Protein AF-A0A4Q9VF44-F1 (afdb_monomer_lite)

Structure (mmCIF, N/CA/C/O backbone):
data_AF-A0A4Q9VF44-F1
#
_entry.id   AF-A0A4Q9VF44-F1
#
loop_
_atom_site.group_PDB
_atom_site.id
_atom_site.type_symbol
_atom_site.label_atom_id
_atom_site.label_alt_id
_atom_site.label_comp_id
_atom_site.label_asym_id
_atom_site.label_entity_id
_atom_site.label_seq_id
_atom_site.pdbx_PDB_ins_code
_atom_site.Cartn_x
_atom_site.Cartn_y
_atom_site.Cartn_z
_atom_site.occupancy
_atom_site.B_iso_or_equiv
_atom_site.auth_seq_id
_atom_site.auth_comp_id
_atom_site.auth_asym_id
_atom_site.auth_atom_id
_atom_site.pdbx_PDB_model_num
ATOM 1 N N . MET A 1 1 ? 88.077 54.414 -30.463 1.00 49.22 1 MET A N 1
ATOM 2 C CA . MET A 1 1 ? 86.964 54.963 -31.270 1.00 49.22 1 MET A CA 1
ATOM 3 C C . MET A 1 1 ? 86.097 53.809 -31.781 1.00 49.22 1 MET A C 1
ATOM 5 O O . MET A 1 1 ? 86.121 53.536 -32.963 1.00 49.22 1 MET A O 1
ATOM 9 N N . THR A 1 2 ? 85.364 53.091 -30.912 1.00 49.47 2 THR A N 1
ATOM 10 C CA . THR A 1 2 ? 84.576 51.891 -31.302 1.00 49.47 2 THR A CA 1
ATOM 11 C C . THR A 1 2 ? 83.516 51.524 -30.237 1.00 49.47 2 THR A C 1
ATOM 13 O O . THR A 1 2 ? 83.619 50.508 -29.564 1.00 49.47 2 THR A O 1
ATOM 16 N N . MET A 1 3 ? 82.471 52.341 -30.043 1.00 51.34 3 MET A N 1
ATOM 17 C CA . MET A 1 3 ? 81.304 51.948 -29.208 1.00 51.34 3 MET A CA 1
ATOM 18 C C . MET A 1 3 ? 79.943 52.099 -29.912 1.00 51.34 3 MET A C 1
ATOM 20 O O . MET A 1 3 ? 78.903 51.854 -29.305 1.00 51.34 3 MET A O 1
ATOM 24 N N . LYS A 1 4 ? 79.915 52.462 -31.203 1.00 51.22 4 LYS A N 1
ATOM 25 C CA . LYS A 1 4 ? 78.659 52.649 -31.958 1.00 51.22 4 LYS A CA 1
ATOM 26 C C . LYS A 1 4 ? 78.195 51.389 -32.712 1.00 51.22 4 LYS A C 1
ATOM 28 O O . LYS A 1 4 ? 76.999 51.219 -32.918 1.00 51.22 4 LYS A O 1
ATOM 33 N N . SER A 1 5 ? 79.100 50.462 -33.039 1.00 53.31 5 SER A N 1
ATOM 34 C CA . SER A 1 5 ? 78.802 49.321 -33.924 1.00 53.31 5 SER A CA 1
ATOM 35 C C . SER A 1 5 ? 78.055 48.153 -33.257 1.00 53.31 5 SER A C 1
ATOM 37 O O . SER A 1 5 ? 77.417 47.366 -33.946 1.00 53.31 5 SER A O 1
ATOM 39 N N . VAL A 1 6 ? 78.067 48.046 -31.921 1.00 55.50 6 VAL A N 1
ATOM 40 C CA . VAL A 1 6 ? 77.422 46.922 -31.201 1.00 55.50 6 VAL A CA 1
ATOM 41 C C . VAL A 1 6 ? 75.909 47.125 -31.034 1.00 55.50 6 VAL A C 1
ATOM 43 O O . VAL A 1 6 ? 75.145 46.162 -31.048 1.00 55.50 6 VAL A O 1
ATOM 46 N N . LYS A 1 7 ? 75.442 48.377 -30.918 1.00 53.41 7 LYS A N 1
ATOM 47 C CA . LYS A 1 7 ? 74.004 48.688 -30.792 1.00 53.41 7 LYS A CA 1
ATOM 48 C C . LYS A 1 7 ? 73.263 48.559 -32.127 1.00 53.41 7 LYS A C 1
ATOM 50 O O . LYS A 1 7 ? 72.142 48.061 -32.145 1.00 53.41 7 LYS A O 1
ATOM 55 N 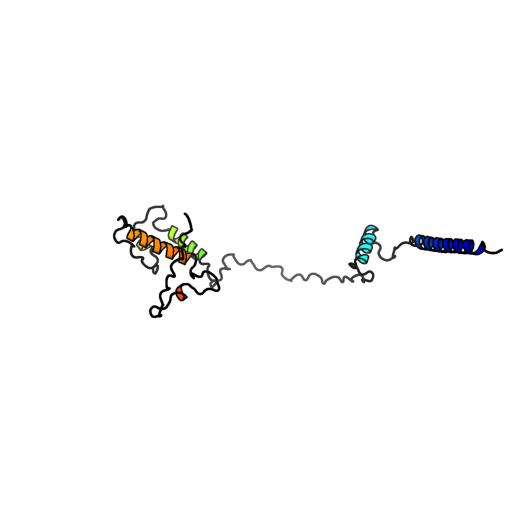N . ALA A 1 8 ? 73.905 48.930 -33.237 1.00 54.75 8 ALA A N 1
ATOM 56 C CA . ALA A 1 8 ? 73.335 48.772 -34.576 1.00 54.75 8 ALA A CA 1
ATOM 57 C C . ALA A 1 8 ? 73.182 47.290 -34.971 1.00 54.75 8 ALA A C 1
ATOM 59 O O . ALA A 1 8 ? 72.132 46.899 -35.470 1.00 54.75 8 ALA A O 1
ATOM 60 N N . ALA A 1 9 ? 74.174 46.447 -34.656 1.00 56.56 9 ALA A N 1
ATOM 61 C CA . ALA A 1 9 ? 74.116 45.010 -34.937 1.00 56.56 9 ALA A CA 1
ATOM 62 C C . ALA A 1 9 ? 73.020 44.278 -34.134 1.00 56.56 9 ALA A C 1
ATOM 64 O O . ALA A 1 9 ? 72.347 43.398 -34.663 1.00 56.56 9 ALA A O 1
ATOM 65 N N . ARG A 1 10 ? 72.785 44.675 -32.873 1.00 57.34 10 ARG A N 1
ATOM 66 C CA . ARG A 1 10 ? 71.709 44.109 -32.036 1.00 57.34 10 ARG A CA 1
ATOM 67 C C . ARG A 1 10 ? 70.309 44.548 -32.475 1.00 57.34 10 ARG A C 1
ATOM 69 O O . ARG A 1 10 ? 69.381 43.753 -32.394 1.00 57.34 10 ARG A O 1
ATOM 76 N N . SER A 1 11 ? 70.169 45.778 -32.971 1.00 59.91 11 SER A N 1
ATOM 77 C CA . SER A 1 11 ? 68.911 46.287 -33.534 1.00 59.91 11 SER A CA 1
ATOM 78 C C . SER A 1 11 ? 68.551 45.586 -34.850 1.00 59.91 11 SER A C 1
ATOM 80 O O . SER A 1 11 ? 67.429 45.115 -35.014 1.00 59.91 11 SER A O 1
ATOM 82 N N . ALA A 1 12 ? 69.523 45.413 -35.752 1.00 60.78 12 ALA A N 1
ATOM 83 C CA . ALA A 1 12 ? 69.305 44.718 -37.020 1.00 60.78 12 ALA A CA 1
ATOM 84 C C . ALA A 1 12 ? 68.937 43.235 -36.824 1.00 60.78 12 ALA A C 1
ATOM 86 O O . ALA A 1 12 ? 68.017 42.742 -37.470 1.00 60.78 12 ALA A O 1
ATOM 87 N N . ALA A 1 13 ? 69.588 42.538 -35.886 1.00 62.97 13 ALA A N 1
ATOM 88 C CA . ALA A 1 13 ? 69.248 41.153 -35.558 1.00 62.97 13 ALA A CA 1
ATOM 89 C C . ALA A 1 13 ? 67.832 41.016 -34.969 1.00 62.97 13 ALA A C 1
ATOM 91 O O . ALA A 1 13 ? 67.113 40.081 -35.313 1.00 62.97 13 ALA A O 1
ATOM 92 N N . ALA A 1 14 ? 67.398 41.965 -34.134 1.00 65.81 14 ALA A N 1
ATOM 93 C CA . ALA A 1 14 ? 66.051 41.955 -33.568 1.00 65.81 14 ALA A CA 1
ATOM 94 C C . ALA A 1 14 ? 64.969 42.156 -34.641 1.00 65.81 14 ALA A C 1
ATOM 96 O O . ALA A 1 14 ? 63.955 41.467 -34.617 1.00 65.81 14 ALA A O 1
ATOM 97 N N . VAL A 1 15 ? 65.200 43.036 -35.619 1.00 73.06 15 VAL A N 1
ATOM 98 C CA . VAL A 1 15 ? 64.251 43.269 -36.722 1.00 73.06 15 VAL A CA 1
ATOM 99 C C . VAL A 1 15 ? 64.154 42.055 -37.649 1.00 73.06 15 VAL A C 1
ATOM 101 O O . VAL A 1 15 ? 63.057 41.707 -38.070 1.00 73.06 15 VAL A O 1
ATOM 104 N N . VAL A 1 16 ? 65.263 41.360 -37.918 1.00 73.12 16 VAL A N 1
ATOM 105 C CA . VAL A 1 16 ? 65.260 40.143 -38.753 1.00 73.12 16 VAL A CA 1
ATOM 106 C C . VAL A 1 16 ? 64.557 38.975 -38.053 1.00 73.12 16 VAL A C 1
ATOM 108 O O . VAL A 1 16 ? 63.792 38.257 -38.691 1.00 73.12 16 VAL A O 1
ATOM 111 N N . VAL A 1 17 ? 64.740 38.812 -36.739 1.00 74.50 17 VAL A N 1
ATOM 112 C CA . VAL A 1 17 ? 64.030 37.784 -35.956 1.00 74.50 17 VAL A CA 1
ATOM 113 C C . VAL A 1 17 ? 62.531 38.082 -35.883 1.00 74.50 17 VAL A C 1
ATOM 115 O O . VAL A 1 17 ? 61.715 37.177 -36.034 1.00 74.50 17 VAL A O 1
ATOM 118 N N . LEU A 1 18 ? 62.156 39.350 -35.710 1.00 68.56 18 LEU A N 1
ATOM 119 C CA . LEU A 1 18 ? 60.757 39.763 -35.603 1.00 68.56 18 LEU A CA 1
ATOM 120 C C . LEU A 1 18 ? 60.041 39.705 -36.966 1.00 68.56 18 LEU A C 1
ATOM 122 O O . LEU A 1 18 ? 58.892 39.277 -37.036 1.00 68.56 18 LEU A O 1
ATOM 126 N N . ALA A 1 19 ? 60.741 40.021 -38.060 1.00 66.81 19 ALA A N 1
ATOM 127 C CA . ALA A 1 19 ? 60.250 39.821 -39.424 1.00 66.81 19 ALA A CA 1
ATOM 128 C C . ALA A 1 19 ? 60.120 38.330 -39.790 1.00 66.81 19 ALA A C 1
ATOM 130 O O . ALA A 1 19 ? 59.143 37.949 -40.431 1.00 66.81 19 ALA A O 1
ATOM 131 N N . GLY A 1 20 ? 61.047 37.477 -39.337 1.00 65.06 20 GLY A N 1
ATOM 132 C CA . GLY A 1 20 ? 60.940 36.022 -39.485 1.00 65.06 20 GLY A CA 1
ATOM 133 C C . GLY A 1 20 ? 59.739 35.440 -38.735 1.00 65.06 20 GLY A C 1
ATOM 134 O O . GLY A 1 20 ? 59.037 34.584 -39.267 1.00 65.06 20 GLY A O 1
ATOM 135 N N . PHE A 1 21 ? 59.442 35.959 -37.540 1.00 63.41 21 PHE A N 1
ATOM 136 C CA . PHE A 1 21 ? 58.273 35.548 -36.756 1.00 63.41 21 PHE A CA 1
ATOM 137 C C . PHE A 1 21 ? 56.944 35.995 -37.386 1.00 63.41 21 PHE A C 1
ATOM 139 O O . PHE A 1 21 ? 55.986 35.229 -37.415 1.00 63.41 21 PHE A O 1
ATOM 146 N N . LEU A 1 22 ? 56.878 37.207 -37.944 1.00 62.41 22 LEU A N 1
ATOM 147 C CA . LEU A 1 22 ? 55.680 37.700 -38.638 1.00 62.41 22 LEU A CA 1
ATOM 148 C C . LEU A 1 22 ? 55.438 37.001 -39.986 1.00 62.41 22 LEU A C 1
ATOM 150 O O . LEU A 1 22 ? 54.289 36.724 -40.321 1.00 62.41 22 LEU A O 1
ATOM 154 N N . ALA A 1 23 ? 56.493 36.656 -40.731 1.00 58.41 23 ALA A N 1
ATOM 155 C CA . ALA A 1 23 ? 56.377 35.874 -41.964 1.00 58.41 23 ALA A CA 1
ATOM 156 C C . ALA A 1 23 ? 55.944 34.417 -41.703 1.00 58.41 23 ALA A C 1
ATOM 158 O O . ALA A 1 23 ? 55.200 33.851 -42.504 1.00 58.41 23 ALA A O 1
ATOM 159 N N . ALA A 1 24 ? 56.340 33.834 -40.565 1.00 55.22 24 ALA A N 1
ATOM 160 C CA . ALA A 1 24 ? 55.881 32.515 -40.122 1.00 55.22 24 ALA A CA 1
ATOM 161 C C . ALA A 1 24 ? 54.402 32.504 -39.683 1.00 55.22 24 ALA A C 1
ATOM 163 O O . ALA A 1 24 ? 53.727 31.494 -39.844 1.00 55.22 24 ALA A O 1
ATOM 164 N N . CYS A 1 25 ? 53.867 33.626 -39.187 1.00 55.78 25 CYS A N 1
ATOM 165 C CA . CYS A 1 25 ? 52.443 33.744 -38.844 1.00 55.78 25 CYS A CA 1
ATOM 166 C C . CYS A 1 25 ? 51.540 34.090 -40.044 1.00 55.78 25 CYS A C 1
ATOM 168 O O . CYS A 1 25 ? 50.339 33.841 -39.995 1.00 55.78 25 CYS A O 1
ATOM 170 N N . ALA A 1 26 ? 52.082 34.672 -41.119 1.00 51.84 26 ALA A N 1
ATOM 171 C CA . ALA A 1 26 ? 51.319 34.989 -42.334 1.00 51.84 26 ALA A CA 1
ATOM 172 C C . ALA A 1 26 ? 51.266 33.829 -43.349 1.00 51.84 26 ALA A C 1
ATOM 174 O O . ALA A 1 26 ? 50.510 33.903 -44.313 1.00 51.84 26 ALA A O 1
ATOM 175 N N . SER A 1 27 ? 52.053 32.769 -43.139 1.00 48.84 27 SER A N 1
ATOM 176 C CA . SER A 1 27 ? 52.090 31.566 -43.988 1.00 48.84 27 SER A CA 1
ATOM 177 C C . SER A 1 27 ? 51.146 30.449 -43.521 1.00 48.84 27 SER A C 1
ATOM 179 O O . SER A 1 27 ? 51.066 29.408 -44.162 1.00 48.84 27 SER A O 1
ATOM 181 N N . SER A 1 28 ? 50.361 30.675 -42.465 1.00 47.47 28 SER A N 1
ATOM 182 C CA . SER A 1 28 ? 49.289 29.775 -42.014 1.00 47.47 28 SER A CA 1
ATOM 183 C C . SER A 1 28 ? 47.905 30.175 -42.549 1.00 47.47 28 SER A C 1
ATOM 185 O O . SER A 1 28 ? 46.901 30.006 -41.862 1.00 47.47 28 SER A O 1
ATOM 187 N N . SER A 1 29 ? 47.852 30.750 -43.755 1.00 47.25 29 SER A N 1
ATOM 188 C CA . SER A 1 29 ? 46.610 31.020 -44.494 1.00 47.25 29 SER A CA 1
ATOM 189 C C . SER A 1 29 ? 46.423 30.129 -45.725 1.00 47.25 29 SER A C 1
ATOM 191 O O . SER A 1 29 ? 45.496 30.371 -46.494 1.00 47.25 29 SER A O 1
ATOM 193 N N . ASP A 1 30 ? 47.243 29.087 -45.897 1.00 41.44 30 ASP A N 1
ATOM 194 C CA . ASP A 1 30 ? 46.938 28.038 -46.869 1.00 41.44 30 ASP A CA 1
ATOM 195 C C . ASP A 1 30 ? 46.063 26.956 -46.224 1.00 41.44 30 ASP A C 1
ATOM 197 O O . ASP A 1 30 ? 46.266 26.554 -45.076 1.00 41.44 30 ASP A O 1
ATOM 201 N N . GLY A 1 31 ? 45.005 26.595 -46.938 1.00 39.19 31 GLY A N 1
ATOM 202 C CA . GLY A 1 31 ? 43.791 26.012 -46.398 1.00 39.19 31 GLY A CA 1
ATOM 203 C C . GLY A 1 31 ? 43.974 24.620 -45.806 1.00 39.19 31 GLY A C 1
ATOM 204 O O . GLY A 1 31 ? 44.509 23.714 -46.440 1.00 39.19 31 GLY A O 1
ATOM 205 N N . PHE A 1 32 ? 43.380 24.410 -44.630 1.00 42.25 32 PHE A N 1
ATOM 206 C CA . PHE A 1 32 ? 42.930 23.087 -44.197 1.00 42.25 32 PHE A CA 1
ATOM 207 C C . PHE A 1 32 ? 41.738 22.656 -45.064 1.00 42.25 32 PHE A C 1
ATOM 209 O O . PHE A 1 32 ? 40.601 22.588 -44.605 1.00 42.25 32 PHE A O 1
ATOM 216 N N . VAL A 1 33 ? 41.994 22.418 -46.345 1.00 47.56 33 VAL A N 1
ATOM 217 C CA . VAL A 1 33 ? 41.141 21.593 -47.189 1.00 47.56 33 VAL A CA 1
ATOM 218 C C . VAL A 1 33 ? 41.940 20.316 -47.371 1.00 47.56 33 VAL A C 1
ATOM 220 O O . VAL A 1 33 ? 42.765 20.195 -48.272 1.00 47.56 33 VAL A O 1
ATOM 223 N N . GLU A 1 34 ? 41.772 19.383 -46.436 1.00 43.28 34 GLU A N 1
ATOM 224 C CA . GLU A 1 34 ? 42.153 18.008 -46.719 1.00 43.28 34 GLU A CA 1
ATOM 225 C C . GLU A 1 34 ? 41.191 17.546 -47.817 1.00 43.28 34 GLU A C 1
ATOM 227 O O . GLU A 1 34 ? 40.000 17.331 -47.592 1.00 43.28 34 GLU A O 1
ATOM 232 N N . GLU A 1 35 ? 41.694 17.552 -49.049 1.00 47.12 35 GLU A N 1
ATOM 233 C CA . GLU A 1 35 ? 40.990 17.153 -50.259 1.00 47.12 35 GLU A CA 1
ATOM 234 C C . GLU A 1 35 ? 40.632 15.662 -50.163 1.00 47.12 35 GLU A C 1
ATOM 236 O O . GLU A 1 35 ? 41.342 14.787 -50.653 1.00 47.12 35 GLU A O 1
ATOM 241 N N . GLY A 1 36 ? 39.541 15.362 -49.459 1.00 48.78 36 GLY A N 1
ATOM 242 C CA . GLY A 1 36 ? 39.096 13.992 -49.210 1.00 48.78 36 GLY A CA 1
ATOM 243 C C . GLY A 1 36 ? 37.607 13.840 -48.909 1.00 48.78 36 GLY A C 1
ATOM 244 O O . GLY A 1 36 ? 37.035 12.795 -49.214 1.00 48.78 36 GLY A O 1
ATOM 245 N N . THR A 1 37 ? 36.937 14.868 -48.387 1.00 50.06 37 THR A N 1
ATOM 246 C CA . THR A 1 37 ? 35.521 14.796 -47.994 1.00 50.06 37 THR A CA 1
ATOM 247 C C . THR A 1 37 ? 34.750 15.976 -48.582 1.00 50.06 37 THR A C 1
ATOM 249 O O . THR A 1 37 ? 34.790 17.099 -48.094 1.00 50.06 37 THR A O 1
ATOM 252 N N . LYS A 1 38 ? 34.031 15.723 -49.681 1.00 52.34 38 LYS A N 1
ATOM 253 C CA . LYS A 1 38 ? 33.284 16.727 -50.468 1.00 52.34 38 LYS A CA 1
ATOM 254 C C . LYS A 1 38 ? 32.087 17.376 -49.743 1.00 52.34 38 LYS A C 1
ATOM 256 O O . LYS A 1 38 ? 31.389 18.163 -50.371 1.00 52.34 38 LYS A O 1
ATOM 261 N N . ASP A 1 39 ? 31.884 17.097 -48.454 1.00 57.03 39 ASP A N 1
ATOM 262 C CA . ASP A 1 39 ? 30.698 17.506 -47.686 1.00 57.03 39 ASP A CA 1
ATOM 263 C C . ASP A 1 39 ? 31.011 18.285 -46.389 1.00 57.03 39 ASP A C 1
ATOM 265 O O . ASP A 1 39 ? 30.093 18.623 -45.641 1.00 57.03 39 ASP A O 1
ATOM 269 N N . ASP A 1 40 ? 32.275 18.613 -46.098 1.00 60.28 40 ASP A N 1
ATOM 270 C CA . ASP A 1 40 ? 32.609 19.372 -44.887 1.00 60.28 40 ASP A CA 1
ATOM 271 C C . ASP A 1 40 ? 32.406 20.882 -45.105 1.00 60.28 40 ASP A C 1
ATOM 273 O O . ASP A 1 40 ? 33.267 21.587 -45.636 1.00 60.28 40 ASP A O 1
ATOM 277 N N . THR A 1 41 ? 31.241 21.401 -44.700 1.00 76.94 41 THR A N 1
ATOM 278 C CA . THR A 1 41 ? 30.975 22.849 -44.709 1.00 76.94 41 THR A CA 1
ATOM 279 C C . THR A 1 41 ? 31.852 23.577 -43.681 1.00 76.94 41 THR A C 1
ATOM 281 O O . THR A 1 41 ? 32.357 22.986 -42.722 1.00 76.94 41 THR A O 1
ATOM 284 N N . LEU A 1 42 ? 32.047 24.888 -43.868 1.00 71.62 42 LEU A N 1
ATOM 285 C CA . LEU A 1 42 ? 32.905 25.725 -43.015 1.00 71.62 42 LEU A CA 1
ATOM 286 C C . LEU A 1 42 ? 32.541 25.620 -41.523 1.00 71.62 42 LEU A C 1
ATOM 288 O O . LEU A 1 42 ? 33.418 25.605 -40.658 1.00 71.62 42 LEU A O 1
ATOM 292 N N . GLU A 1 43 ? 31.251 25.501 -41.221 1.00 73.38 43 GLU A N 1
ATOM 293 C CA . GLU A 1 43 ? 30.731 25.345 -39.865 1.00 73.38 43 GLU A CA 1
ATOM 294 C C . GLU A 1 43 ? 31.080 23.972 -39.278 1.00 73.38 43 GLU A C 1
ATOM 296 O O . GLU A 1 43 ? 31.435 23.871 -38.102 1.00 73.38 43 GLU A O 1
ATOM 301 N N . HIS A 1 44 ? 31.029 22.919 -40.098 1.00 70.19 44 HIS A N 1
ATOM 302 C CA . HIS A 1 44 ? 31.350 21.557 -39.678 1.00 70.19 44 HIS A CA 1
ATOM 303 C C . HIS A 1 44 ? 32.830 21.430 -39.291 1.00 70.19 44 HIS A C 1
ATOM 305 O O . HIS A 1 44 ? 33.158 20.862 -38.248 1.00 70.19 44 HIS A O 1
ATOM 311 N N . ASN A 1 45 ? 33.718 22.069 -40.056 1.00 74.00 45 ASN A N 1
ATOM 312 C CA . ASN A 1 45 ? 35.150 22.110 -39.761 1.00 74.00 45 ASN A CA 1
ATOM 313 C C . ASN A 1 45 ? 35.474 22.888 -38.478 1.00 74.00 45 ASN A C 1
ATOM 315 O O . ASN A 1 45 ? 36.324 22.457 -37.696 1.00 74.00 45 ASN A O 1
ATOM 319 N N . ALA A 1 46 ? 34.770 23.994 -38.212 1.00 78.12 46 ALA A N 1
ATOM 320 C CA . ALA A 1 46 ? 34.950 24.763 -36.981 1.00 78.12 46 ALA A CA 1
ATOM 321 C C . ALA A 1 46 ? 34.522 23.967 -35.736 1.00 78.12 46 ALA A C 1
ATOM 323 O O . ALA A 1 46 ? 35.247 23.924 -34.741 1.00 78.12 46 ALA A O 1
ATOM 324 N N . ILE A 1 47 ? 33.372 23.291 -35.800 1.00 78.38 47 ILE A N 1
ATOM 325 C CA . ILE A 1 47 ? 32.880 22.447 -34.703 1.00 78.38 47 ILE A CA 1
ATOM 326 C C . ILE A 1 47 ? 33.820 21.257 -34.485 1.00 78.38 47 ILE A C 1
ATOM 328 O O . ILE A 1 47 ? 34.189 20.970 -33.346 1.00 78.38 47 ILE A O 1
ATOM 332 N N . LYS A 1 48 ? 34.281 20.614 -35.563 1.00 74.50 48 LYS A N 1
ATOM 333 C CA . LYS A 1 48 ? 35.241 19.508 -35.495 1.00 74.50 48 LYS A CA 1
ATOM 334 C C . LYS A 1 48 ? 36.556 19.941 -34.846 1.00 74.50 48 LYS A C 1
ATOM 336 O O . LYS A 1 48 ? 37.034 19.227 -33.977 1.00 74.50 48 LYS A O 1
ATOM 341 N N . ALA A 1 49 ? 37.089 21.120 -35.171 1.00 76.19 49 ALA A N 1
ATOM 342 C CA . ALA A 1 49 ? 38.308 21.656 -34.554 1.00 76.19 49 ALA A CA 1
ATOM 343 C C . ALA A 1 49 ? 38.157 21.931 -33.045 1.00 76.19 49 ALA A C 1
ATOM 345 O O . ALA A 1 49 ? 39.075 21.688 -32.261 1.00 76.19 49 ALA A O 1
ATOM 346 N N . VAL A 1 50 ? 36.986 22.412 -32.616 1.00 83.50 50 VAL A N 1
ATOM 347 C CA . VAL A 1 50 ? 36.687 22.594 -31.187 1.00 83.50 50 VAL A CA 1
ATOM 348 C C . VAL A 1 50 ? 36.573 21.239 -30.485 1.00 83.50 50 VAL A C 1
ATOM 350 O O . VAL A 1 50 ? 37.126 21.053 -29.402 1.00 83.50 50 VAL A O 1
ATOM 353 N N . MET A 1 51 ? 35.895 20.273 -31.105 1.00 76.88 51 MET A N 1
ATOM 354 C CA . MET A 1 51 ? 35.693 18.941 -30.534 1.00 76.88 51 MET A CA 1
ATOM 355 C C . MET A 1 51 ? 36.977 18.100 -30.502 1.00 76.88 51 MET A C 1
ATOM 357 O O . MET A 1 51 ? 37.193 17.387 -29.525 1.00 76.88 51 MET A O 1
ATOM 361 N N . THR A 1 52 ? 37.863 18.213 -31.495 1.00 77.94 52 THR A N 1
ATOM 362 C CA . THR A 1 52 ? 39.190 17.576 -31.463 1.00 77.94 52 THR A CA 1
ATOM 363 C C . THR A 1 52 ? 40.087 18.215 -30.403 1.00 77.94 52 THR A C 1
ATOM 365 O O . THR A 1 52 ? 40.767 17.499 -29.672 1.00 77.94 52 THR A O 1
ATOM 368 N N . GLY A 1 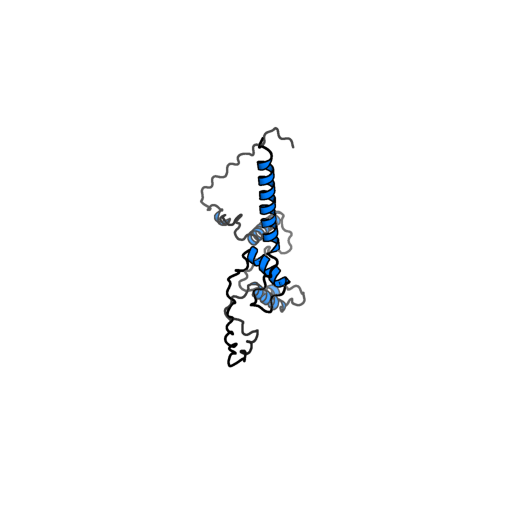53 ? 40.034 19.542 -30.230 1.00 76.62 53 GLY A N 1
ATOM 369 C CA . GLY A 1 53 ? 40.771 20.252 -29.175 1.00 76.62 53 GLY A CA 1
ATOM 370 C C . GLY A 1 53 ? 40.334 19.885 -27.750 1.00 76.62 53 GLY A C 1
ATOM 371 O O . GLY A 1 53 ? 41.154 19.873 -26.834 1.00 76.62 53 GLY A O 1
ATOM 372 N N . LEU A 1 54 ? 39.057 19.535 -27.567 1.00 79.62 54 LEU A N 1
ATOM 373 C CA . LEU A 1 54 ? 38.498 18.997 -26.318 1.00 79.62 54 LEU A CA 1
ATOM 374 C C . LEU A 1 54 ? 38.713 17.481 -26.149 1.00 79.62 54 LEU A C 1
ATOM 376 O O . LEU A 1 54 ? 38.320 16.927 -25.124 1.00 79.62 54 LEU A O 1
ATOM 380 N N . GLY A 1 55 ? 39.320 16.810 -27.133 1.00 73.38 55 GLY A N 1
ATOM 381 C CA . GLY A 1 55 ? 39.541 15.362 -27.126 1.00 73.38 55 GLY A CA 1
ATOM 382 C C . GLY A 1 55 ? 38.270 14.530 -27.320 1.00 73.38 55 GLY A C 1
ATOM 383 O O . GLY A 1 55 ? 38.274 13.337 -27.034 1.00 73.38 55 GLY A O 1
ATOM 384 N N . ALA A 1 56 ? 37.178 15.142 -27.783 1.00 73.75 56 ALA A N 1
ATOM 385 C CA . ALA A 1 56 ? 35.911 14.462 -28.045 1.00 73.75 56 ALA A CA 1
ATOM 386 C C . ALA A 1 56 ? 35.896 13.714 -29.391 1.00 73.75 56 ALA A C 1
ATOM 388 O O . ALA A 1 56 ? 35.040 12.857 -29.591 1.00 73.75 56 ALA A O 1
ATOM 389 N N . VAL A 1 57 ? 36.816 14.040 -30.307 1.00 69.06 57 VAL A N 1
ATOM 390 C CA . VAL A 1 57 ? 36.963 13.402 -31.626 1.00 69.06 57 VAL A CA 1
ATOM 391 C C . VAL A 1 57 ? 38.449 13.139 -31.878 1.00 69.06 57 VAL A C 1
ATOM 393 O O . VAL A 1 57 ? 39.256 14.063 -31.758 1.00 69.06 57 VAL A O 1
ATOM 396 N N . ASP A 1 58 ? 38.821 11.902 -32.218 1.00 70.88 58 ASP A N 1
ATOM 397 C CA . ASP A 1 58 ? 40.201 11.555 -32.580 1.00 70.88 58 ASP A CA 1
ATOM 398 C C . ASP A 1 58 ? 40.452 11.933 -34.056 1.00 70.88 58 ASP A C 1
ATOM 400 O O . ASP A 1 58 ? 39.732 11.467 -34.942 1.00 70.88 58 ASP A O 1
ATOM 404 N N . PRO A 1 59 ? 41.450 12.783 -34.364 1.00 66.31 59 PRO A N 1
ATOM 405 C CA . PRO A 1 59 ? 41.764 13.173 -35.739 1.00 66.31 59 PRO A CA 1
ATOM 406 C C . PRO A 1 59 ? 42.227 12.006 -36.628 1.00 66.31 59 PRO A C 1
ATOM 408 O O . PRO A 1 59 ? 42.214 12.147 -37.846 1.00 66.31 59 PRO A O 1
ATOM 411 N N . ASN A 1 60 ? 42.615 10.862 -36.051 1.00 69.56 60 ASN A N 1
ATOM 412 C CA . ASN A 1 60 ? 43.010 9.658 -36.791 1.00 69.56 60 ASN A CA 1
ATOM 413 C C . ASN A 1 60 ? 41.910 8.587 -36.832 1.00 69.56 60 ASN A C 1
ATOM 415 O O . ASN A 1 60 ? 42.171 7.443 -37.226 1.00 69.56 60 ASN A O 1
ATOM 419 N N . GLU A 1 61 ? 40.693 8.918 -36.392 1.00 72.75 61 GLU A N 1
ATOM 420 C CA . GLU A 1 61 ? 39.592 7.966 -36.371 1.00 72.75 61 GLU A CA 1
ATOM 421 C C . GLU A 1 61 ? 39.231 7.551 -37.799 1.00 72.75 61 GLU A C 1
ATOM 423 O O . GLU A 1 61 ? 38.839 8.356 -38.646 1.00 72.75 61 GLU A O 1
ATOM 428 N N . LYS A 1 62 ? 39.408 6.259 -38.087 1.00 76.88 62 LYS A N 1
ATOM 429 C CA . LYS A 1 62 ? 39.080 5.701 -39.398 1.00 76.88 62 LYS A CA 1
ATOM 430 C C . LYS A 1 62 ? 37.570 5.815 -39.613 1.00 76.88 62 LYS A C 1
ATOM 432 O O . LYS A 1 62 ? 36.820 5.467 -38.698 1.00 76.88 62 LYS A O 1
ATOM 437 N N . PRO A 1 63 ? 37.110 6.217 -40.811 1.00 75.50 63 PRO A N 1
ATOM 438 C CA . PRO A 1 63 ? 35.689 6.226 -41.114 1.00 75.50 63 PRO A CA 1
ATOM 439 C C . PRO A 1 63 ? 35.129 4.824 -40.873 1.00 75.50 63 PRO A C 1
ATOM 441 O O . PRO A 1 63 ? 35.679 3.829 -41.353 1.00 75.50 63 PRO A O 1
ATOM 444 N N . VAL A 1 64 ? 34.066 4.743 -40.072 1.00 75.31 64 VAL A N 1
ATOM 445 C CA . VAL A 1 64 ? 33.426 3.470 -39.748 1.00 75.31 64 VAL A CA 1
ATOM 446 C C . VAL A 1 64 ? 32.910 2.864 -41.050 1.00 75.31 64 VAL A C 1
ATOM 448 O O . VAL A 1 64 ? 32.017 3.421 -41.686 1.00 75.31 64 VAL A O 1
ATOM 451 N N . ASP A 1 65 ? 33.469 1.720 -41.445 1.00 81.19 65 ASP A N 1
ATOM 452 C CA . ASP A 1 65 ? 32.965 0.922 -42.563 1.00 81.19 65 ASP A CA 1
ATOM 453 C C . ASP A 1 65 ? 31.613 0.322 -42.155 1.00 81.19 65 ASP A C 1
ATOM 455 O O . ASP A 1 65 ? 31.522 -0.755 -41.553 1.00 81.19 65 ASP A O 1
ATOM 459 N N . VAL A 1 66 ? 30.542 1.085 -42.393 1.00 77.06 66 VAL A N 1
ATOM 460 C CA . VAL A 1 66 ? 29.177 0.661 -42.093 1.00 77.06 66 VAL A CA 1
ATOM 461 C C . VAL A 1 66 ? 28.776 -0.380 -43.123 1.00 77.06 66 VAL A C 1
ATOM 463 O O . VAL A 1 66 ? 28.194 -0.085 -44.167 1.00 77.06 66 VAL A O 1
ATOM 466 N N . LYS A 1 67 ? 29.054 -1.640 -42.802 1.00 84.25 67 LYS A N 1
ATOM 467 C CA . LYS A 1 67 ? 28.498 -2.752 -43.563 1.00 84.25 67 LYS A CA 1
ATOM 468 C C . LYS A 1 67 ? 26.973 -2.703 -43.465 1.00 84.25 67 LYS A C 1
ATOM 470 O O . LYS A 1 67 ? 26.444 -2.500 -42.363 1.00 84.25 67 LYS A O 1
ATOM 475 N N . PRO A 1 68 ? 26.251 -2.901 -44.582 1.00 80.38 68 PRO A N 1
ATOM 476 C CA . PRO A 1 68 ? 24.804 -2.988 -44.538 1.00 80.38 68 PRO A CA 1
ATOM 477 C C . PRO A 1 68 ? 24.427 -4.093 -43.554 1.00 80.38 68 PRO A C 1
ATOM 479 O O . PRO A 1 68 ? 24.934 -5.217 -43.616 1.00 80.38 68 PRO A O 1
ATOM 482 N N . ARG A 1 69 ? 23.569 -3.745 -42.594 1.00 77.31 69 ARG A N 1
ATOM 483 C CA . ARG A 1 69 ? 23.030 -4.716 -41.642 1.00 77.31 69 ARG A CA 1
ATOM 484 C C . ARG A 1 69 ? 22.291 -5.790 -42.438 1.00 77.31 69 ARG A C 1
ATOM 486 O O . ARG A 1 69 ? 21.708 -5.491 -43.482 1.00 77.31 69 ARG A O 1
ATOM 493 N N . ALA A 1 70 ? 22.321 -7.029 -41.950 1.00 80.88 70 ALA A N 1
ATOM 494 C CA . ALA A 1 70 ? 21.531 -8.096 -42.551 1.00 80.88 70 ALA A CA 1
ATOM 495 C C . ALA A 1 70 ? 20.070 -7.627 -42.707 1.00 80.88 70 ALA A C 1
ATOM 497 O O . ALA A 1 70 ? 19.569 -6.917 -41.824 1.00 80.88 70 ALA A O 1
ATOM 498 N N . PRO A 1 71 ? 19.399 -7.973 -43.821 1.00 83.44 71 PRO A N 1
ATOM 499 C CA . PRO A 1 71 ? 18.024 -7.558 -44.047 1.00 83.44 71 PRO A CA 1
ATOM 500 C C . PRO A 1 71 ? 17.151 -8.014 -42.878 1.00 83.44 71 PRO A C 1
ATOM 502 O O . PRO A 1 71 ? 17.365 -9.087 -42.309 1.00 83.44 71 PRO A O 1
ATOM 505 N N . LEU A 1 72 ? 16.178 -7.177 -42.510 1.00 79.06 72 LEU A N 1
ATOM 506 C CA . LEU A 1 72 ? 15.276 -7.447 -41.399 1.00 79.06 72 LEU A CA 1
ATOM 507 C C . LEU A 1 72 ? 14.566 -8.785 -41.651 1.00 79.06 72 LEU A C 1
ATOM 509 O O . LEU A 1 72 ? 13.762 -8.899 -42.577 1.00 79.06 72 LEU A O 1
ATOM 513 N N . VAL A 1 73 ? 14.894 -9.801 -40.851 1.00 81.75 73 VAL A N 1
ATOM 514 C CA . VAL A 1 73 ? 14.292 -11.131 -40.969 1.00 81.75 73 VAL A CA 1
ATOM 515 C C . VAL A 1 73 ? 12.845 -11.016 -40.517 1.00 81.75 73 VAL A C 1
ATOM 517 O O . VAL A 1 73 ? 12.547 -10.937 -39.326 1.00 81.75 73 VAL A O 1
ATOM 520 N N . VAL A 1 74 ? 11.939 -10.951 -41.489 1.00 82.25 74 VAL A N 1
ATOM 521 C CA . VAL A 1 74 ? 10.504 -10.977 -41.227 1.00 82.25 74 VAL A CA 1
ATOM 522 C C . VAL A 1 74 ? 10.112 -12.426 -40.932 1.00 82.25 74 VAL A C 1
ATOM 524 O O . VAL A 1 74 ? 10.427 -13.306 -41.736 1.00 82.25 74 VAL A O 1
ATOM 527 N N . PRO A 1 75 ? 9.425 -12.696 -39.808 1.00 86.00 75 PRO A N 1
ATOM 528 C CA . PRO A 1 75 ? 8.893 -14.022 -39.531 1.00 86.00 75 PRO A CA 1
ATOM 529 C C . PRO A 1 75 ? 7.979 -14.503 -40.672 1.00 86.00 75 PRO A C 1
ATOM 531 O O . PRO A 1 75 ? 7.215 -13.696 -41.209 1.00 86.00 75 PRO A O 1
ATOM 534 N N . PRO A 1 76 ? 8.007 -15.802 -41.024 1.00 83.44 76 PRO A N 1
ATOM 535 C CA . PRO A 1 76 ? 7.199 -16.361 -42.113 1.00 83.44 76 PRO A CA 1
ATOM 536 C C . PRO A 1 76 ? 5.689 -16.194 -41.890 1.00 83.44 76 PRO A C 1
ATOM 538 O O . PRO A 1 76 ? 4.931 -16.110 -42.852 1.00 83.44 76 PRO A O 1
ATOM 541 N N . HIS A 1 77 ? 5.258 -16.080 -40.631 1.00 81.69 77 HIS A N 1
ATOM 542 C CA . HIS A 1 77 ? 3.880 -15.783 -40.263 1.00 81.69 77 HIS A CA 1
ATOM 543 C C . HIS A 1 77 ? 3.839 -14.537 -39.378 1.00 81.69 77 HIS A C 1
ATOM 545 O O . HIS A 1 77 ? 4.521 -14.461 -38.357 1.00 81.69 77 HIS A O 1
ATOM 551 N N . ARG A 1 78 ? 3.028 -13.55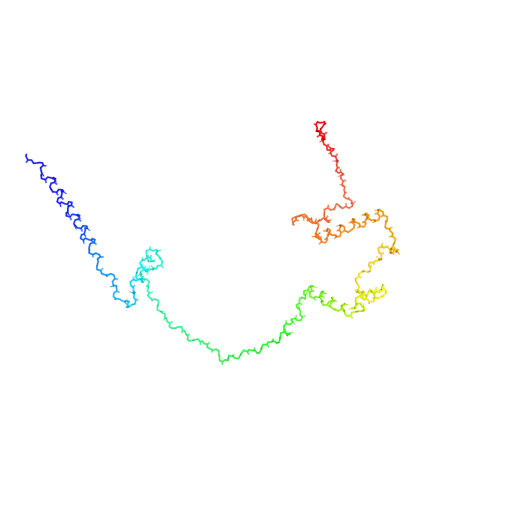5 -39.786 1.00 78.62 78 ARG A N 1
ATOM 552 C CA . ARG A 1 78 ? 2.717 -12.337 -39.014 1.00 78.62 78 ARG A CA 1
ATOM 553 C C . ARG A 1 78 ? 1.412 -12.455 -38.227 1.00 78.62 78 ARG A C 1
ATOM 555 O O . ARG A 1 78 ? 0.948 -11.473 -37.656 1.00 78.62 78 ARG A O 1
ATOM 562 N N . GLU A 1 79 ? 0.806 -13.636 -38.230 1.00 83.94 79 GLU A N 1
ATOM 563 C CA . GLU A 1 79 ? -0.421 -13.897 -37.494 1.00 83.94 79 GLU A CA 1
ATOM 564 C C . GLU A 1 79 ? -0.103 -13.904 -36.002 1.00 83.94 79 GLU A C 1
ATOM 566 O O . GLU A 1 79 ? 0.566 -14.796 -35.476 1.00 83.94 79 GLU A O 1
ATOM 571 N N . LEU A 1 80 ? -0.549 -12.851 -35.324 1.00 79.44 80 LEU A N 1
ATOM 572 C CA . LEU A 1 80 ? -0.533 -12.805 -33.875 1.00 79.44 80 LEU A CA 1
ATOM 573 C C . LEU A 1 80 ? -1.527 -13.847 -33.368 1.00 79.44 80 LEU A C 1
ATOM 575 O O . LEU A 1 80 ? -2.632 -13.977 -33.896 1.00 79.44 80 LEU A O 1
ATOM 579 N N . ARG A 1 81 ? -1.146 -14.585 -32.324 1.00 82.50 81 ARG A N 1
ATOM 580 C CA . ARG A 1 81 ? -2.087 -15.462 -31.629 1.00 82.50 81 ARG A CA 1
ATOM 581 C C . ARG A 1 81 ? -3.283 -14.619 -31.181 1.00 82.50 81 ARG A C 1
ATOM 583 O O . ARG A 1 81 ? -3.081 -13.537 -30.630 1.00 82.50 81 ARG A O 1
ATOM 590 N N . ASN A 1 82 ? -4.498 -15.118 -31.414 1.00 83.56 82 ASN A N 1
ATOM 591 C CA . ASN A 1 82 ? -5.715 -14.428 -30.989 1.00 83.56 82 ASN A CA 1
ATOM 592 C C . ASN A 1 82 ? -5.601 -14.020 -29.511 1.00 83.56 82 ASN A C 1
ATOM 594 O O . ASN A 1 82 ? -5.151 -14.842 -28.699 1.00 83.56 82 ASN A O 1
ATOM 598 N N . PRO A 1 83 ? -5.971 -12.773 -29.163 1.00 80.56 83 PRO A N 1
ATOM 599 C CA . PRO A 1 83 ? -5.895 -12.306 -27.793 1.00 80.56 83 PRO A CA 1
ATOM 600 C C . PRO A 1 83 ? -6.742 -13.215 -26.906 1.00 80.56 83 PRO A C 1
ATOM 602 O O . PRO A 1 83 ? -7.886 -13.547 -27.216 1.00 80.56 83 PRO A O 1
ATOM 605 N N . VAL A 1 84 ? -6.131 -13.647 -25.811 1.00 78.06 84 VAL A N 1
ATOM 606 C CA . VAL A 1 84 ? -6.788 -14.400 -24.749 1.00 78.06 84 VAL A CA 1
ATOM 607 C C . VAL A 1 84 ? -7.886 -13.496 -24.176 1.00 78.06 84 VAL A C 1
ATOM 609 O O . VAL A 1 84 ? -7.633 -12.319 -23.920 1.00 78.06 84 VAL A O 1
ATOM 612 N N . ALA A 1 85 ? -9.115 -14.011 -24.048 1.00 78.25 85 ALA A N 1
ATOM 613 C CA . ALA A 1 85 ? -10.240 -13.237 -23.525 1.00 78.25 85 ALA A CA 1
ATOM 614 C C . ALA A 1 85 ? -9.865 -12.652 -22.149 1.00 78.25 85 ALA A C 1
ATOM 616 O O . ALA A 1 85 ? -9.217 -13.365 -21.370 1.00 78.25 85 ALA A O 1
ATOM 617 N N . PRO A 1 86 ? -10.257 -11.402 -21.834 1.00 64.94 86 PRO A N 1
ATOM 618 C CA . PRO A 1 86 ? -9.794 -10.696 -20.635 1.00 64.94 86 PRO A CA 1
ATOM 619 C C . PRO A 1 86 ? -10.050 -11.479 -19.336 1.00 64.94 86 PRO A C 1
ATOM 621 O O . PRO A 1 86 ? -9.251 -11.395 -18.409 1.00 64.94 86 PRO A O 1
ATOM 624 N N . ASP A 1 87 ? -11.078 -12.331 -19.314 1.00 61.75 87 ASP A N 1
ATOM 625 C CA . ASP A 1 87 ? -11.466 -13.127 -18.142 1.00 61.75 87 ASP A CA 1
ATOM 626 C C . ASP A 1 87 ? -10.768 -14.491 -18.028 1.00 61.75 87 ASP A C 1
ATOM 628 O O . ASP A 1 87 ? -10.902 -15.186 -17.024 1.00 61.75 87 ASP A O 1
ATOM 632 N N . SER A 1 88 ? -10.000 -14.905 -19.036 1.00 59.47 88 SER A N 1
ATOM 633 C CA . SER A 1 88 ? -9.318 -16.212 -19.015 1.00 59.47 88 SER A CA 1
ATOM 634 C C . SER A 1 88 ? -7.919 -16.170 -18.389 1.00 59.47 88 SER A C 1
ATOM 636 O O . SER A 1 88 ? -7.256 -17.200 -18.283 1.00 59.47 88 SER A O 1
ATOM 638 N N . ALA A 1 89 ? -7.499 -14.992 -17.914 1.00 59.22 89 ALA A N 1
ATOM 639 C CA . ALA A 1 89 ? -6.281 -14.785 -17.133 1.00 59.22 89 ALA A CA 1
ATOM 640 C C . ALA A 1 89 ? -6.520 -14.786 -15.610 1.00 59.22 89 ALA A C 1
ATOM 642 O O . ALA A 1 89 ? -5.611 -14.444 -14.853 1.00 59.22 89 ALA A O 1
ATOM 643 N N . VAL A 1 90 ? -7.704 -15.190 -15.129 1.00 60.12 90 VAL A N 1
ATOM 644 C CA . VAL A 1 90 ? -7.891 -15.466 -13.698 1.00 60.12 90 VAL A CA 1
ATOM 645 C C . VAL A 1 90 ? -7.198 -16.788 -13.394 1.00 60.12 90 VAL A C 1
ATOM 647 O O . VAL A 1 90 ? -7.775 -17.871 -13.483 1.00 60.12 90 VAL A O 1
ATOM 650 N N . ALA A 1 91 ? -5.908 -16.708 -13.085 1.00 62.94 91 ALA A N 1
ATOM 651 C CA . ALA A 1 91 ? -5.161 -17.847 -12.599 1.00 62.94 91 ALA A CA 1
ATOM 652 C C . ALA A 1 91 ? -5.851 -18.362 -11.327 1.00 62.94 91 ALA A C 1
ATOM 654 O O . ALA A 1 91 ? -5.871 -17.686 -10.299 1.00 62.94 91 ALA A O 1
ATOM 655 N N . ALA A 1 92 ? -6.433 -19.562 -11.417 1.00 66.38 92 ALA A N 1
ATOM 656 C CA . ALA A 1 92 ? -7.327 -20.139 -10.410 1.00 66.38 92 ALA A CA 1
ATOM 657 C C . ALA A 1 92 ? -6.726 -20.241 -8.991 1.00 66.38 92 ALA A C 1
ATOM 659 O O . ALA A 1 92 ? -7.464 -20.440 -8.033 1.00 66.38 92 ALA A O 1
ATOM 660 N N . ASN A 1 93 ? -5.405 -20.075 -8.857 1.00 72.31 93 ASN A N 1
ATOM 661 C CA . ASN A 1 93 ? -4.650 -20.229 -7.615 1.00 72.31 93 ASN A CA 1
ATOM 662 C C . ASN A 1 93 ? -3.895 -18.962 -7.168 1.00 72.31 93 ASN A C 1
ATOM 664 O O . ASN A 1 93 ? -3.039 -19.061 -6.290 1.00 72.31 93 ASN A O 1
ATOM 668 N N . PHE A 1 94 ? -4.147 -17.783 -7.751 1.00 75.56 94 PHE A N 1
ATOM 669 C CA . PHE A 1 94 ? -3.555 -16.558 -7.200 1.00 75.56 94 PHE A CA 1
ATOM 670 C C . PHE A 1 94 ? -4.257 -16.167 -5.892 1.00 75.56 94 PHE A C 1
ATOM 672 O O . PHE A 1 94 ? -5.491 -16.174 -5.845 1.00 75.56 94 PHE A O 1
ATOM 679 N N . PRO A 1 95 ? -3.505 -15.816 -4.832 1.00 79.25 95 PRO A N 1
ATOM 680 C CA . PRO A 1 95 ? -4.091 -15.251 -3.626 1.00 79.25 95 PRO A CA 1
ATOM 681 C C . PRO A 1 95 ? -4.939 -14.032 -3.991 1.00 79.25 95 PRO A C 1
ATOM 683 O O . PRO A 1 95 ? -4.448 -13.096 -4.620 1.00 79.25 95 PRO A O 1
ATOM 686 N N . ARG A 1 96 ? -6.221 -14.058 -3.624 1.00 80.38 96 ARG A N 1
ATOM 687 C CA . ARG A 1 96 ? -7.107 -12.903 -3.792 1.00 80.38 96 ARG A CA 1
ATOM 688 C C . ARG A 1 96 ? -6.718 -11.821 -2.788 1.00 80.38 96 ARG A C 1
ATOM 690 O O . ARG A 1 96 ? -6.393 -12.141 -1.642 1.00 80.38 96 ARG A O 1
ATOM 697 N N . ASN A 1 97 ? -6.776 -10.556 -3.200 1.00 82.75 97 ASN A N 1
ATOM 698 C CA . ASN A 1 97 ? -6.552 -9.455 -2.269 1.00 82.75 97 ASN A CA 1
ATOM 699 C C . ASN A 1 97 ? -7.657 -9.459 -1.201 1.00 82.75 97 ASN A C 1
ATOM 701 O O . ASN A 1 97 ? -8.821 -9.696 -1.531 1.00 82.75 97 ASN A O 1
ATOM 705 N N . PRO A 1 98 ? -7.333 -9.174 0.071 1.00 78.56 98 PRO A N 1
ATOM 706 C CA . PRO A 1 98 ? -8.331 -9.149 1.139 1.00 78.56 98 PRO A CA 1
ATOM 707 C C . PRO A 1 98 ? -9.406 -8.076 0.907 1.00 78.56 98 PRO A C 1
ATOM 709 O O . PRO A 1 98 ? -10.561 -8.294 1.265 1.00 78.56 98 PRO A O 1
ATOM 712 N N . GLU A 1 99 ? -9.042 -6.961 0.265 1.00 79.81 99 GLU A N 1
ATOM 713 C CA . GLU A 1 99 ? -9.962 -5.866 -0.071 1.00 79.81 99 GLU A CA 1
ATOM 714 C C . GLU A 1 99 ? -11.009 -6.296 -1.113 1.00 79.81 99 GLU A C 1
ATOM 716 O O . GLU A 1 99 ? -12.199 -6.062 -0.916 1.00 79.81 99 GLU A O 1
ATOM 721 N N . ASP A 1 100 ? -10.601 -7.029 -2.158 1.00 80.44 100 ASP A N 1
ATOM 722 C CA . ASP A 1 100 ? -11.517 -7.527 -3.198 1.00 80.44 100 ASP A CA 1
ATOM 723 C C . ASP A 1 100 ? -12.556 -8.500 -2.607 1.00 80.44 100 ASP A C 1
ATOM 725 O O . ASP A 1 100 ? -13.741 -8.456 -2.938 1.00 80.44 100 ASP A O 1
ATOM 729 N N . ILE A 1 101 ? -12.124 -9.355 -1.671 1.00 79.88 101 ILE A N 1
ATOM 730 C CA . ILE A 1 101 ? -13.003 -10.287 -0.950 1.00 79.88 101 ILE A CA 1
ATOM 731 C C . ILE A 1 101 ? -13.978 -9.518 -0.045 1.00 79.88 101 ILE A C 1
ATOM 733 O O . ILE A 1 101 ? -15.155 -9.874 0.045 1.00 79.88 101 ILE A O 1
ATOM 737 N N . ALA A 1 102 ? -13.508 -8.466 0.630 1.00 75.31 102 ALA A N 1
ATOM 738 C CA . ALA A 1 102 ? -14.347 -7.631 1.482 1.00 75.31 102 ALA A CA 1
ATOM 739 C C . ALA A 1 102 ? -15.405 -6.869 0.668 1.00 75.31 102 ALA A C 1
ATOM 741 O O . ALA A 1 102 ? -16.553 -6.764 1.104 1.00 75.31 102 ALA A O 1
ATOM 742 N N . ASP A 1 103 ? -15.055 -6.383 -0.522 1.00 75.88 103 ASP A N 1
ATOM 743 C CA . ASP A 1 103 ? -15.980 -5.703 -1.428 1.00 75.88 103 ASP A CA 1
ATOM 744 C C . ASP A 1 103 ? -17.031 -6.650 -2.017 1.00 75.88 103 ASP A C 1
ATOM 746 O O . ASP A 1 103 ? -18.214 -6.302 -2.060 1.00 75.88 103 ASP A O 1
ATOM 750 N N . GLU A 1 104 ? -16.646 -7.869 -2.410 1.00 78.31 104 GLU A N 1
ATOM 751 C CA . GLU A 1 104 ? -17.595 -8.914 -2.817 1.00 78.31 104 GLU A CA 1
ATOM 752 C C . GLU A 1 104 ? -18.584 -9.241 -1.687 1.00 78.31 104 GLU A C 1
ATOM 754 O O . GLU A 1 104 ? -19.793 -9.298 -1.920 1.00 78.31 104 GLU A O 1
ATOM 759 N N . GLN A 1 105 ? -18.098 -9.387 -0.451 1.00 73.69 105 GLN A N 1
ATOM 760 C CA . GLN A 1 105 ? -18.955 -9.628 0.713 1.00 73.69 105 GLN A CA 1
ATOM 761 C C . GLN A 1 105 ? -19.894 -8.449 0.990 1.00 73.69 105 GLN A C 1
ATOM 763 O O . GLN A 1 105 ? -21.079 -8.658 1.240 1.00 73.69 105 GLN A O 1
ATOM 768 N N . ARG A 1 106 ? -19.417 -7.202 0.894 1.00 68.94 106 ARG A N 1
ATOM 769 C CA . ARG A 1 106 ? -20.263 -6.004 1.051 1.00 68.94 106 ARG A CA 1
ATOM 770 C C . ARG A 1 106 ? -21.364 -5.938 -0.003 1.00 68.94 106 ARG A C 1
ATOM 772 O O . ARG A 1 106 ? -22.495 -5.589 0.329 1.00 68.94 106 ARG A O 1
ATOM 779 N N . ARG A 1 107 ? -21.053 -6.293 -1.254 1.00 70.94 107 ARG A N 1
ATOM 780 C CA . ARG A 1 107 ? -22.034 -6.345 -2.351 1.00 70.94 107 ARG A CA 1
ATOM 781 C C . ARG A 1 107 ? -23.086 -7.426 -2.119 1.00 70.94 107 ARG A C 1
ATOM 783 O O . ARG A 1 107 ? -24.265 -7.140 -2.277 1.00 70.94 107 ARG A O 1
ATOM 790 N N . GLN A 1 108 ? -22.683 -8.613 -1.663 1.00 66.50 108 GLN A N 1
ATOM 791 C CA . GLN A 1 108 ? -23.614 -9.697 -1.319 1.00 66.50 108 GLN A CA 1
ATOM 792 C C . GLN A 1 108 ? -24.521 -9.340 -0.131 1.00 66.50 108 GLN A C 1
ATOM 794 O O . GLN A 1 108 ? -25.699 -9.687 -0.117 1.00 66.50 108 GLN A O 1
ATOM 799 N N . VAL A 1 109 ? -24.003 -8.606 0.857 1.00 63.25 109 VAL A N 1
ATOM 800 C CA . VAL A 1 109 ? -24.799 -8.121 1.998 1.00 63.25 109 VAL A CA 1
ATOM 801 C C . VAL A 1 109 ? -25.789 -7.021 1.575 1.00 63.25 109 VAL A C 1
ATOM 803 O O . VAL A 1 109 ? -26.853 -6.891 2.180 1.00 63.25 109 VAL A O 1
ATOM 806 N N . GLY A 1 110 ? -25.492 -6.273 0.506 1.00 58.22 110 GLY A N 1
ATOM 807 C CA . GLY A 1 110 ? -26.371 -5.244 -0.060 1.00 58.22 110 GLY A CA 1
ATOM 808 C C . GLY A 1 110 ? -27.679 -5.765 -0.674 1.00 58.22 110 GLY A C 1
ATOM 809 O O . GLY A 1 110 ? -28.620 -4.989 -0.806 1.00 58.22 110 GLY A O 1
ATOM 810 N N . GLU A 1 111 ? -27.776 -7.059 -0.995 1.00 58.34 111 GLU A N 1
ATOM 811 C CA . GLU A 1 111 ? -28.984 -7.695 -1.558 1.00 58.34 111 GLU A CA 1
ATOM 812 C C . GLU A 1 111 ? -29.867 -8.385 -0.491 1.00 58.34 111 GLU A C 1
ATOM 814 O O . GLU A 1 111 ? -30.831 -9.081 -0.813 1.00 58.34 111 GLU A O 1
ATOM 819 N N . GLY A 1 112 ? -29.568 -8.183 0.799 1.00 60.53 112 GLY A N 1
ATOM 820 C CA . GLY A 1 112 ? -30.326 -8.738 1.925 1.00 60.53 112 GLY A CA 1
ATOM 821 C C . GLY A 1 112 ? -31.493 -7.860 2.418 1.00 60.53 112 GLY A C 1
ATOM 822 O O . GLY A 1 112 ? -31.629 -6.694 2.032 1.00 60.53 112 GLY A O 1
ATOM 823 N N . PRO A 1 113 ? -32.355 -8.378 3.318 1.00 52.47 113 PRO A N 1
ATOM 824 C CA . PRO A 1 113 ? -33.415 -7.607 3.966 1.00 52.47 113 PRO A CA 1
ATOM 825 C C . PRO A 1 113 ? -32.780 -6.412 4.679 1.00 52.47 113 PRO A C 1
ATOM 827 O O . PRO A 1 113 ? -32.032 -6.597 5.621 1.00 52.47 113 PRO A O 1
ATOM 830 N N . GLY A 1 114 ? -33.013 -5.192 4.199 1.00 56.31 114 GLY A N 1
ATOM 831 C CA . GLY A 1 114 ? -32.258 -4.002 4.625 1.00 56.31 114 GLY A CA 1
ATOM 832 C C . GLY A 1 114 ? -31.775 -3.140 3.456 1.00 56.31 114 GLY A C 1
ATOM 833 O O . GLY A 1 114 ? -31.540 -1.948 3.644 1.00 56.31 114 GLY A O 1
ATOM 834 N N . ALA A 1 115 ? -31.765 -3.692 2.235 1.00 59.97 115 ALA A N 1
ATOM 835 C CA . ALA A 1 115 ? -31.416 -3.018 0.976 1.00 59.97 115 ALA A CA 1
ATOM 836 C C . ALA A 1 115 ? -32.209 -1.722 0.669 1.00 59.97 115 ALA A C 1
ATOM 838 O O . ALA A 1 115 ? -31.833 -0.953 -0.209 1.00 59.97 115 ALA A O 1
ATOM 839 N N . GLY A 1 116 ? -33.296 -1.451 1.401 1.00 62.66 116 GLY A N 1
ATOM 840 C CA . GLY A 1 116 ? -34.106 -0.231 1.294 1.00 62.66 116 GLY A CA 1
ATOM 841 C C . GLY A 1 116 ? -33.906 0.787 2.424 1.00 62.66 116 GLY A C 1
ATOM 842 O O . GLY A 1 116 ? -34.780 1.622 2.629 1.00 62.66 116 GLY A O 1
ATOM 843 N N . GLY A 1 117 ? -32.837 0.684 3.224 1.00 61.59 117 GLY A N 1
ATOM 844 C CA . GLY A 1 117 ? -32.593 1.594 4.356 1.00 61.59 117 GLY A CA 1
ATOM 845 C C . GLY A 1 117 ? -33.521 1.373 5.557 1.00 61.59 117 GLY A C 1
ATOM 846 O O . GLY A 1 117 ? -33.566 2.189 6.477 1.00 61.59 117 GLY A O 1
ATOM 847 N N . ARG A 1 118 ? -34.268 0.263 5.575 1.00 74.56 118 ARG A N 1
ATOM 848 C CA . ARG A 1 118 ? -35.067 -0.144 6.734 1.00 74.56 118 ARG A CA 1
ATOM 849 C C . ARG A 1 118 ? -34.140 -0.698 7.815 1.00 74.56 118 ARG A C 1
ATOM 851 O O . ARG A 1 118 ? -33.367 -1.614 7.552 1.00 74.56 118 ARG A O 1
ATOM 858 N N . VAL A 1 119 ? -34.271 -0.184 9.038 1.00 71.62 119 VAL A N 1
ATOM 859 C CA . VAL A 1 119 ? -33.577 -0.724 10.216 1.00 71.62 119 VAL A CA 1
ATOM 860 C C . VAL A 1 119 ? -34.024 -2.173 10.436 1.00 71.62 119 VAL A C 1
ATOM 862 O O . VAL A 1 119 ? -35.216 -2.435 10.614 1.00 71.62 119 VAL A O 1
ATOM 865 N N . MET A 1 120 ? -33.073 -3.107 10.386 1.00 73.38 120 MET A N 1
ATOM 866 C CA . MET A 1 120 ? -33.327 -4.532 10.609 1.00 73.38 120 MET A CA 1
ATOM 867 C C . MET A 1 120 ? -33.653 -4.799 12.078 1.00 73.38 120 MET A C 1
ATOM 869 O O . MET A 1 120 ? -33.080 -4.188 12.982 1.00 73.38 120 MET A O 1
ATOM 873 N N . THR A 1 121 ? -34.554 -5.746 12.323 1.00 79.62 121 THR A N 1
ATOM 874 C CA . THR A 1 121 ? -34.819 -6.223 13.684 1.00 79.62 121 THR A CA 1
ATOM 875 C C . THR A 1 121 ? -33.647 -7.076 14.198 1.00 79.62 121 THR A C 1
ATOM 877 O O . THR A 1 121 ? -32.944 -7.704 13.400 1.00 79.62 121 THR A O 1
ATOM 880 N N . PRO A 1 122 ? -33.428 -7.165 15.525 1.00 77.12 122 PRO A N 1
ATOM 881 C CA . PRO A 1 122 ? -32.365 -8.000 16.095 1.00 77.12 122 PRO A CA 1
ATOM 882 C C . PRO A 1 122 ? -32.413 -9.467 15.641 1.00 77.12 122 PRO A C 1
ATOM 884 O O . PRO A 1 122 ? -31.371 -10.091 15.457 1.00 77.12 122 PRO A O 1
ATOM 887 N N . GLU A 1 123 ? -33.609 -10.009 15.402 1.00 76.38 123 GLU A N 1
ATOM 888 C CA . GLU A 1 123 ? -33.785 -11.380 14.908 1.00 76.38 123 GLU A CA 1
ATOM 889 C C . GLU A 1 123 ? -33.444 -11.531 13.418 1.00 76.38 123 GLU A C 1
ATOM 891 O O . GLU A 1 123 ? -32.950 -12.572 12.985 1.00 76.38 123 GLU A O 1
ATOM 896 N N . GLU A 1 124 ? -33.656 -10.491 12.611 1.00 75.75 124 GLU A N 1
ATOM 897 C CA . GLU A 1 124 ? -33.206 -10.469 11.216 1.00 75.75 124 GLU A CA 1
ATOM 898 C C . GLU A 1 124 ? -31.684 -10.383 11.124 1.00 75.75 124 GLU A C 1
ATOM 900 O O . GLU A 1 124 ? -31.095 -11.114 10.336 1.00 75.75 124 GLU A O 1
ATOM 905 N N . LEU A 1 125 ? -31.037 -9.589 11.980 1.00 78.00 125 LEU A N 1
ATOM 906 C CA . LEU A 1 125 ? -29.573 -9.513 12.048 1.00 78.00 125 LEU A CA 1
ATOM 907 C C . LEU A 1 125 ? -28.933 -10.861 12.404 1.00 78.00 125 LEU A C 1
ATOM 909 O O . LEU A 1 125 ? -27.901 -11.222 11.843 1.00 78.00 125 LEU A O 1
ATOM 913 N N . ARG A 1 126 ? -29.567 -11.643 13.286 1.00 74.81 126 ARG A N 1
ATOM 914 C CA . ARG A 1 126 ? -29.089 -12.986 13.654 1.00 74.81 126 ARG A CA 1
ATOM 915 C C . ARG A 1 126 ? -29.106 -13.971 12.487 1.00 74.81 126 ARG A C 1
ATOM 917 O O . ARG A 1 126 ? -28.242 -14.838 12.430 1.00 74.81 126 ARG A O 1
ATOM 924 N N . ARG A 1 127 ? -30.046 -13.837 11.544 1.00 74.81 127 ARG A N 1
ATOM 925 C CA . ARG A 1 127 ? -30.127 -14.718 10.361 1.00 74.81 127 ARG A CA 1
ATOM 926 C C . ARG A 1 127 ? -28.982 -14.515 9.372 1.00 74.81 127 ARG A C 1
ATOM 928 O O . ARG A 1 127 ? -28.627 -15.460 8.678 1.00 74.81 127 ARG A O 1
ATOM 935 N N . TYR A 1 128 ? -28.401 -13.320 9.335 1.00 71.75 128 TYR A N 1
ATOM 936 C CA . TYR A 1 128 ? -27.262 -12.985 8.474 1.00 71.75 128 TYR A CA 1
ATOM 937 C C . TYR A 1 128 ? -25.933 -12.950 9.238 1.00 71.75 128 TYR A C 1
ATOM 939 O O . TYR A 1 128 ? -24.923 -12.484 8.714 1.00 71.75 128 TYR A O 1
ATOM 947 N N . ALA A 1 129 ? -25.912 -13.444 10.480 1.00 72.38 129 ALA A N 1
ATOM 948 C CA . ALA A 1 129 ? -24.686 -13.543 11.253 1.00 72.38 129 ALA A CA 1
ATOM 949 C C . ALA A 1 129 ? -23.748 -14.585 10.622 1.00 72.38 129 ALA A C 1
ATOM 951 O O . ALA A 1 129 ? -24.119 -15.740 10.417 1.00 72.38 129 ALA A O 1
ATOM 952 N N . ILE A 1 130 ? -22.514 -14.169 10.330 1.00 73.50 130 ILE A N 1
ATOM 953 C CA . ILE A 1 130 ? -21.489 -15.038 9.748 1.00 73.50 130 ILE A CA 1
ATOM 954 C C . ILE A 1 130 ? -21.134 -16.136 10.769 1.00 73.50 130 ILE A C 1
ATOM 956 O O . ILE A 1 130 ? -20.726 -15.810 11.890 1.00 73.50 130 ILE A O 1
ATOM 960 N N . PRO A 1 131 ? -21.252 -17.431 10.422 1.00 62.22 131 PRO A N 1
ATOM 961 C CA . PRO A 1 131 ? -20.886 -18.510 11.332 1.00 62.22 131 PRO A CA 1
ATOM 962 C C . PRO A 1 131 ? -19.385 -18.438 11.649 1.00 62.22 131 PRO A C 1
ATOM 964 O O . PRO A 1 131 ? -18.551 -18.389 10.750 1.00 62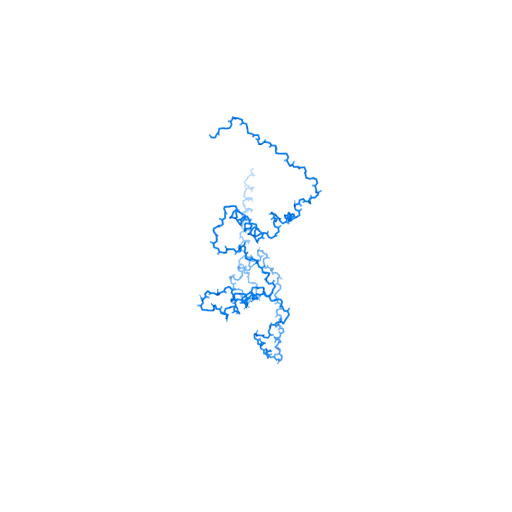.22 131 PRO A O 1
ATOM 967 N N . GLY A 1 132 ? -19.037 -18.397 12.938 1.00 65.62 132 GLY A N 1
ATOM 968 C CA . GLY A 1 132 ? -17.652 -18.255 13.409 1.00 65.62 132 GLY A CA 1
ATOM 969 C C . GLY A 1 132 ? -17.202 -16.813 13.680 1.00 65.62 132 GLY A C 1
ATOM 970 O O . GLY A 1 132 ? -16.186 -16.618 14.347 1.00 65.62 132 GLY A O 1
ATOM 971 N N . ALA A 1 133 ? -17.979 -15.800 13.279 1.00 65.69 133 ALA A N 1
ATOM 972 C CA . ALA A 1 133 ? -17.837 -14.458 13.834 1.00 65.69 133 ALA A CA 1
ATOM 973 C C . ALA A 1 133 ? -18.369 -14.511 15.272 1.00 65.69 133 ALA A C 1
ATOM 975 O O . ALA A 1 133 ? -19.579 -14.495 15.493 1.00 65.69 133 ALA A O 1
ATOM 976 N N . GLY A 1 134 ? -17.469 -14.712 16.240 1.00 58.34 134 GLY A N 1
ATOM 977 C CA . GLY A 1 134 ? -17.815 -14.952 17.641 1.00 58.34 134 GLY A CA 1
ATOM 978 C C . GLY A 1 134 ? -18.969 -14.070 18.120 1.00 58.34 134 GLY A C 1
ATOM 979 O O . GLY A 1 134 ? -18.971 -12.857 17.903 1.00 58.34 134 GLY A O 1
ATOM 980 N N . HIS A 1 135 ? -19.968 -14.687 18.752 1.00 55.09 135 HIS A N 1
ATOM 981 C CA . HIS A 1 135 ? -21.052 -13.943 19.377 1.00 55.09 135 HIS A CA 1
ATOM 982 C C . HIS A 1 135 ? -20.451 -13.070 20.477 1.00 55.09 135 HIS A C 1
ATOM 984 O O . HIS A 1 135 ? -20.061 -13.567 21.534 1.00 55.09 135 HIS A O 1
ATOM 990 N N . ARG A 1 136 ? -20.368 -11.759 20.234 1.00 59.12 136 ARG A N 1
ATOM 991 C CA . ARG A 1 136 ? -20.202 -10.817 21.335 1.00 59.12 136 ARG A CA 1
ATOM 992 C C . ARG A 1 136 ? -21.514 -10.859 22.097 1.00 59.12 136 ARG A C 1
ATOM 994 O O . ARG A 1 136 ? -22.544 -10.448 21.564 1.00 59.12 136 ARG A O 1
ATOM 1001 N N . ALA A 1 137 ? -21.478 -11.423 23.302 1.00 60.34 137 ALA A N 1
ATOM 1002 C CA . ALA A 1 137 ? -22.577 -11.266 24.237 1.00 60.34 137 ALA A CA 1
ATOM 1003 C C . ALA A 1 137 ? -22.938 -9.772 24.285 1.00 60.34 137 ALA A C 1
ATOM 1005 O O . ALA A 1 137 ? -22.023 -8.939 24.225 1.00 60.34 137 ALA A O 1
ATOM 1006 N N . PRO A 1 138 ? -24.235 -9.420 24.318 1.00 58.91 138 PRO A N 1
ATOM 1007 C CA . PRO A 1 138 ? -24.621 -8.031 24.502 1.00 58.91 138 PRO A CA 1
ATOM 1008 C C . PRO A 1 138 ? -23.859 -7.499 25.718 1.00 58.91 138 PRO A C 1
ATOM 1010 O O . PRO A 1 138 ? -23.894 -8.109 26.785 1.00 58.91 138 PRO A O 1
ATOM 1013 N N . ALA A 1 139 ? -23.096 -6.421 25.509 1.00 64.94 139 ALA A N 1
ATOM 1014 C CA . ALA A 1 139 ? -22.200 -5.869 26.525 1.00 64.94 139 ALA A CA 1
ATOM 1015 C C . ALA A 1 139 ? -22.958 -5.473 27.802 1.00 64.94 139 ALA A C 1
ATOM 1017 O O . ALA A 1 139 ? -22.380 -5.467 28.884 1.00 64.94 139 ALA A O 1
ATOM 1018 N N . ASP A 1 140 ? -24.258 -5.199 27.663 1.00 65.12 140 ASP A N 1
ATOM 1019 C CA . ASP A 1 140 ? -25.189 -4.992 28.758 1.00 65.12 140 ASP A CA 1
ATOM 1020 C C . ASP A 1 140 ? -26.457 -5.841 28.512 1.00 65.12 140 ASP A C 1
ATOM 1022 O O . ASP A 1 140 ? -27.050 -5.751 27.429 1.00 65.12 140 ASP A O 1
ATOM 1026 N N . PRO A 1 141 ? -26.892 -6.671 29.477 1.00 71.94 141 PRO A N 1
ATOM 1027 C CA . PRO A 1 141 ? -28.179 -7.362 29.414 1.00 71.94 141 PRO A CA 1
ATOM 1028 C C . PRO A 1 141 ? -29.397 -6.416 29.389 1.00 71.94 141 PRO A C 1
ATOM 1030 O O . PRO A 1 141 ? -30.496 -6.876 29.080 1.00 71.94 141 PRO A O 1
ATOM 1033 N N . ASN A 1 142 ? -29.234 -5.117 29.672 1.00 76.62 142 ASN A N 1
ATOM 1034 C CA . ASN A 1 142 ? -30.290 -4.108 29.601 1.00 76.62 142 ASN A CA 1
ATOM 1035 C C . ASN A 1 142 ? -29.915 -2.920 28.683 1.00 76.62 142 ASN A C 1
ATOM 1037 O O . ASN A 1 142 ? -29.494 -1.860 29.164 1.00 76.62 142 ASN A O 1
ATOM 1041 N N . PRO A 1 143 ? -30.084 -3.056 27.354 1.00 65.19 143 PRO A N 1
ATOM 1042 C CA . PRO A 1 143 ? -29.786 -1.982 26.412 1.00 65.19 143 PRO A CA 1
ATOM 1043 C C . PRO A 1 143 ? -30.737 -0.792 26.632 1.00 65.19 143 PRO A C 1
ATOM 1045 O O . PRO A 1 143 ? -31.918 -0.861 26.302 1.00 65.19 143 PRO A O 1
ATOM 1048 N N . GLY A 1 144 ? -30.219 0.307 27.190 1.00 72.12 144 GLY A N 1
ATOM 1049 C CA . GLY A 1 144 ? -30.979 1.541 27.445 1.00 72.12 144 GLY A CA 1
ATOM 1050 C C . GLY A 1 144 ? -30.858 2.094 28.866 1.00 72.12 144 GLY A C 1
ATOM 1051 O O . GLY A 1 144 ? -31.305 3.211 29.129 1.00 72.12 144 GLY A O 1
ATOM 1052 N N . ARG A 1 145 ? -30.225 1.358 29.785 1.00 85.75 145 ARG A N 1
ATOM 1053 C CA . ARG A 1 145 ? -29.843 1.893 31.096 1.00 85.75 145 ARG A CA 1
ATOM 1054 C C . ARG A 1 145 ? -28.699 2.906 30.943 1.00 85.75 145 ARG A C 1
ATOM 1056 O O . ARG A 1 145 ? -27.757 2.684 30.187 1.00 85.75 145 ARG A O 1
ATOM 1063 N N . ALA A 1 146 ? -28.759 4.005 31.696 1.00 81.06 146 ALA A N 1
ATOM 1064 C CA . ALA A 1 146 ? -27.621 4.909 31.833 1.00 81.06 146 ALA A CA 1
ATOM 1065 C C . ALA A 1 146 ? -26.478 4.197 32.579 1.00 81.06 146 ALA A C 1
ATOM 1067 O O . ALA A 1 146 ? -26.679 3.707 33.692 1.00 81.06 146 ALA A O 1
ATOM 1068 N N . LEU A 1 147 ? -25.298 4.141 31.960 1.00 83.38 147 LEU A N 1
ATOM 1069 C CA . LEU A 1 147 ? -24.095 3.566 32.567 1.00 83.38 147 LEU A CA 1
ATOM 1070 C C . LEU A 1 147 ? -23.694 4.360 33.814 1.00 83.38 147 LEU A C 1
ATOM 1072 O O . LEU A 1 147 ? -23.799 5.591 33.834 1.00 83.38 147 LEU A O 1
ATOM 1076 N N . THR A 1 148 ? -23.194 3.674 34.843 1.00 87.69 148 THR A N 1
ATOM 1077 C CA . THR A 1 148 ? -22.579 4.373 35.981 1.00 87.69 148 THR A CA 1
ATOM 1078 C C . THR A 1 148 ? -21.260 5.037 35.555 1.00 87.69 148 THR A C 1
ATOM 1080 O O . THR A 1 148 ? -20.640 4.613 34.576 1.00 87.69 148 THR A O 1
ATOM 1083 N N . PRO A 1 149 ? -20.775 6.068 36.274 1.00 84.56 149 PRO A N 1
ATOM 1084 C CA . PRO A 1 149 ? -19.485 6.695 35.969 1.00 84.56 149 PRO A CA 1
ATOM 1085 C C . PRO A 1 149 ? -18.308 5.706 35.955 1.00 84.56 149 PRO A C 1
ATOM 1087 O O . PRO A 1 149 ? -17.402 5.836 35.134 1.00 84.56 149 PRO A O 1
ATOM 1090 N N . GLU A 1 150 ? -18.337 4.692 36.823 1.00 84.00 150 GLU A N 1
ATOM 1091 C CA . GLU A 1 150 ? -17.318 3.637 36.877 1.00 84.00 150 GLU A CA 1
ATOM 1092 C C . GLU A 1 150 ? -17.391 2.704 35.659 1.00 84.00 150 GLU A C 1
ATOM 1094 O O . GLU A 1 150 ? -16.361 2.399 35.054 1.00 84.00 150 GLU A O 1
ATOM 1099 N N . GLU A 1 151 ? -18.599 2.308 35.242 1.00 83.31 151 GLU A N 1
ATOM 1100 C CA . GLU A 1 151 ? -18.825 1.505 34.030 1.00 83.31 151 GLU A CA 1
ATOM 1101 C C . GLU A 1 151 ? -18.392 2.270 32.768 1.00 83.31 151 GLU A C 1
ATOM 1103 O O . GLU A 1 151 ? -17.740 1.715 31.880 1.00 83.31 151 GLU A O 1
ATOM 1108 N N . MET A 1 152 ? -18.680 3.573 32.715 1.00 81.69 152 MET A N 1
ATOM 1109 C CA . MET A 1 152 ? -18.279 4.457 31.620 1.00 81.69 152 MET A CA 1
ATOM 1110 C C . MET A 1 152 ? -16.753 4.619 31.548 1.00 81.69 152 MET A C 1
ATOM 1112 O O . MET A 1 152 ? -16.171 4.561 30.462 1.00 81.69 152 MET A O 1
ATOM 1116 N N . ALA A 1 153 ? -16.088 4.752 32.701 1.00 79.88 153 ALA A N 1
ATOM 1117 C CA . ALA A 1 153 ? -14.632 4.818 32.787 1.00 79.88 153 ALA A CA 1
ATOM 1118 C C . ALA A 1 153 ? -13.960 3.495 32.377 1.00 79.88 153 ALA A C 1
ATOM 1120 O O . ALA A 1 153 ? -12.932 3.511 31.697 1.00 79.88 153 ALA A O 1
ATOM 1121 N N . GLY A 1 154 ? -14.535 2.348 32.752 1.00 80.38 154 GLY A N 1
ATOM 1122 C CA . GLY A 1 154 ? -14.056 1.028 32.331 1.00 80.38 154 GLY A CA 1
ATOM 1123 C C . GLY A 1 154 ? -14.184 0.812 30.820 1.00 80.38 154 GLY A C 1
ATOM 1124 O O . GLY A 1 154 ? -13.237 0.359 30.172 1.00 80.38 154 GLY A O 1
ATOM 1125 N N . HIS A 1 155 ? -15.317 1.216 30.240 1.00 78.38 155 HIS A N 1
ATOM 1126 C CA . HIS A 1 155 ? -15.543 1.134 28.798 1.00 78.38 155 HIS A CA 1
ATOM 1127 C C . HIS A 1 155 ? -14.546 2.006 28.016 1.00 78.38 155 HIS A C 1
ATOM 1129 O O . HIS A 1 155 ? -13.967 1.541 27.032 1.00 78.38 155 HIS A O 1
ATOM 1135 N N . GLY A 1 156 ? -14.272 3.228 28.491 1.00 75.69 156 GLY A N 1
ATOM 1136 C CA . GLY A 1 156 ? -13.276 4.128 27.898 1.00 75.69 156 GLY A CA 1
ATOM 1137 C C . GLY A 1 156 ? -11.877 3.510 27.828 1.00 75.69 156 GLY A C 1
ATOM 1138 O O . GLY A 1 156 ? -11.269 3.499 26.760 1.00 75.69 156 GLY A O 1
ATOM 1139 N N . LYS A 1 157 ? -11.412 2.897 28.924 1.00 76.94 157 LYS A N 1
ATOM 1140 C CA . LYS A 1 157 ? -10.103 2.220 28.977 1.00 76.94 157 LYS A CA 1
ATOM 1141 C C . LYS A 1 157 ? -10.016 1.042 28.007 1.00 76.94 157 LYS A C 1
ATOM 1143 O O . LYS A 1 157 ? -9.028 0.903 27.295 1.00 76.94 157 LYS A O 1
ATOM 1148 N N . SER A 1 158 ? -11.067 0.222 27.931 1.00 78.00 158 SER A N 1
ATOM 1149 C CA . SER A 1 158 ? -11.097 -0.922 27.008 1.00 78.00 158 SER A CA 1
ATOM 1150 C C . SER A 1 158 ? -11.049 -0.494 25.535 1.00 78.00 158 SER A C 1
ATOM 1152 O O . SER A 1 158 ? -10.382 -1.132 24.718 1.00 78.00 158 SER A O 1
ATOM 1154 N N . MET A 1 159 ? -11.709 0.620 25.202 1.00 77.19 159 MET A N 1
ATOM 1155 C CA . MET A 1 159 ? -11.707 1.190 23.858 1.00 77.19 159 MET A CA 1
ATOM 1156 C C 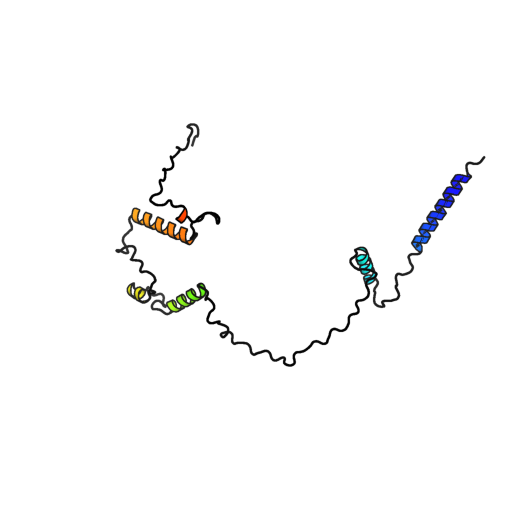. MET A 1 159 ? -10.349 1.814 23.522 1.00 77.19 159 MET A C 1
ATOM 1158 O O . MET A 1 159 ? -9.831 1.605 22.429 1.00 77.19 159 MET A O 1
ATOM 1162 N N . GLU A 1 160 ? -9.742 2.532 24.466 1.00 77.81 160 GLU A N 1
ATOM 1163 C CA . GLU A 1 160 ? -8.415 3.127 24.306 1.00 77.81 160 GLU A CA 1
ATOM 1164 C C . GLU A 1 160 ? -7.339 2.055 24.076 1.00 77.81 160 GLU A C 1
ATOM 1166 O O . GLU A 1 160 ? -6.527 2.170 23.156 1.00 77.81 160 GLU A O 1
ATOM 1171 N N . GLU A 1 161 ? -7.380 0.954 24.831 1.00 77.50 161 GLU A N 1
ATOM 1172 C CA . GLU A 1 161 ? -6.492 -0.192 24.619 1.00 77.50 161 GLU A CA 1
ATOM 1173 C C . GLU A 1 161 ? -6.718 -0.873 23.263 1.00 77.50 161 GLU A C 1
ATOM 1175 O O . GLU A 1 161 ? -5.754 -1.284 22.610 1.00 77.50 161 GLU A O 1
ATOM 1180 N N . ALA A 1 162 ? -7.972 -0.979 22.814 1.00 76.00 162 ALA A N 1
ATOM 1181 C CA . ALA A 1 162 ? -8.305 -1.537 21.507 1.00 76.00 162 ALA A CA 1
ATOM 1182 C C . ALA A 1 162 ? -7.795 -0.652 20.358 1.00 76.00 162 ALA A C 1
ATOM 1184 O O . ALA A 1 162 ? -7.199 -1.169 19.413 1.00 76.00 162 ALA A O 1
ATOM 1185 N N . ILE A 1 163 ? -7.955 0.671 20.461 1.00 80.25 163 ILE A N 1
ATOM 1186 C CA . ILE A 1 163 ? -7.444 1.645 19.485 1.00 80.25 163 ILE A CA 1
ATOM 1187 C C . ILE A 1 163 ? -5.912 1.623 19.462 1.00 80.25 163 ILE A C 1
ATOM 1189 O O . ILE A 1 163 ? -5.309 1.544 18.390 1.00 80.25 163 ILE A O 1
ATOM 1193 N N . LYS A 1 164 ? -5.267 1.616 20.636 1.00 77.31 164 LYS A N 1
ATOM 1194 C CA . LYS A 1 164 ? -3.806 1.525 20.755 1.00 77.31 164 LYS A CA 1
ATOM 1195 C C . LYS A 1 164 ? -3.272 0.243 20.113 1.00 77.31 164 LYS A C 1
ATOM 1197 O O . LYS A 1 164 ? -2.288 0.294 19.377 1.00 77.31 164 LYS A O 1
ATOM 1202 N N . ARG A 1 165 ? -3.938 -0.895 20.338 1.00 76.94 165 ARG A N 1
ATOM 1203 C CA . ARG A 1 165 ? -3.574 -2.188 19.738 1.00 76.94 165 ARG A CA 1
ATOM 1204 C C . ARG A 1 165 ? -3.839 -2.235 18.232 1.00 76.94 165 ARG A C 1
ATOM 1206 O O . ARG A 1 165 ? -3.057 -2.840 17.514 1.00 76.94 165 ARG A O 1
ATOM 1213 N N . ALA A 1 166 ? -4.894 -1.588 17.740 1.00 77.25 166 ALA A N 1
ATOM 1214 C CA . ALA A 1 166 ? -5.158 -1.492 16.305 1.00 77.25 166 ALA A CA 1
ATOM 1215 C C . ALA A 1 166 ? -4.108 -0.629 15.583 1.00 77.25 166 ALA A C 1
ATOM 1217 O O . ALA A 1 166 ? -3.637 -1.000 14.512 1.00 77.25 166 ALA A O 1
ATOM 1218 N N . SER A 1 167 ? -3.705 0.496 16.183 1.00 79.44 167 SER A N 1
ATOM 1219 C CA . SER A 1 167 ? -2.693 1.393 15.613 1.00 79.44 167 SER A CA 1
ATOM 1220 C C . SER A 1 167 ? -1.270 0.843 15.722 1.00 79.44 167 SER A C 1
ATOM 1222 O O . SER A 1 167 ? -0.435 1.142 14.871 1.00 79.44 167 SER A O 1
ATOM 1224 N N . ASN A 1 168 ? -0.967 0.080 16.773 1.00 79.38 168 ASN A N 1
ATOM 1225 C CA . ASN A 1 168 ? 0.323 -0.567 16.964 1.00 79.38 168 ASN A CA 1
ATOM 1226 C C . ASN A 1 168 ? 0.110 -1.991 17.501 1.00 79.38 168 ASN A C 1
ATOM 1228 O O . ASN A 1 168 ? 0.139 -2.202 18.719 1.00 79.38 168 ASN A O 1
ATOM 1232 N N . PRO A 1 169 ? -0.056 -2.986 16.611 1.00 76.50 169 PRO A N 1
ATOM 1233 C CA . PRO A 1 169 ? -0.351 -4.363 17.012 1.00 76.50 169 PRO A CA 1
ATOM 1234 C C . PRO A 1 169 ? 0.781 -5.004 17.814 1.00 76.50 169 PRO A C 1
ATOM 1236 O O . PRO A 1 169 ? 0.552 -5.953 18.555 1.00 76.50 169 PRO A O 1
ATOM 1239 N N . SER A 1 170 ? 2.000 -4.473 17.694 1.00 76.00 170 SER A N 1
ATOM 1240 C CA . SER A 1 170 ? 3.170 -4.961 18.419 1.00 76.00 170 SER A CA 1
ATOM 1241 C C . SER A 1 170 ? 3.402 -4.265 19.768 1.00 76.00 170 SER A C 1
ATOM 1243 O O . SER A 1 170 ? 4.221 -4.732 20.558 1.00 76.00 170 SER A O 1
ATOM 1245 N N . GLY A 1 171 ? 2.744 -3.126 20.017 1.00 77.56 171 GLY A N 1
ATOM 1246 C CA . GLY A 1 171 ? 3.012 -2.245 21.160 1.00 77.56 171 GLY A CA 1
ATOM 1247 C C . GLY A 1 171 ? 4.433 -1.659 21.209 1.00 77.56 171 GLY A C 1
ATOM 1248 O O . GLY A 1 171 ? 4.783 -0.984 22.167 1.00 77.56 171 GLY A O 1
ATOM 1249 N N . ARG A 1 172 ? 5.281 -1.894 20.198 1.00 81.56 172 ARG A N 1
ATOM 1250 C CA . ARG A 1 172 ? 6.693 -1.485 20.220 1.00 81.56 172 ARG A CA 1
ATOM 1251 C C . ARG A 1 172 ? 6.844 0.024 20.018 1.00 81.56 172 ARG A C 1
ATOM 1253 O O . ARG A 1 172 ? 6.170 0.597 19.166 1.00 81.56 172 ARG A O 1
ATOM 1260 N N . GLY A 1 173 ? 7.771 0.649 20.746 1.00 80.44 173 GLY A N 1
ATOM 1261 C CA . GLY A 1 173 ? 8.150 2.053 20.526 1.00 80.44 173 GLY A CA 1
ATOM 1262 C C . GLY A 1 173 ? 9.053 2.236 19.302 1.00 80.44 173 GLY A C 1
ATOM 1263 O O . GLY A 1 173 ? 8.906 3.198 18.555 1.00 80.44 173 GLY A O 1
ATOM 1264 N N . THR A 1 174 ? 9.954 1.280 19.065 1.00 82.12 174 THR A N 1
ATOM 1265 C CA . THR A 1 174 ? 10.847 1.225 17.900 1.00 82.12 174 THR A CA 1
ATOM 1266 C C . THR A 1 174 ? 10.940 -0.201 17.352 1.00 82.12 174 THR A C 1
ATOM 1268 O O . THR A 1 174 ? 10.528 -1.158 18.004 1.00 82.12 174 THR A O 1
ATOM 1271 N N . LEU A 1 175 ? 11.500 -0.381 16.152 1.00 83.12 175 LEU A N 1
ATOM 1272 C CA . LEU A 1 175 ? 11.619 -1.712 15.539 1.00 83.12 175 LEU A CA 1
ATOM 1273 C C . LEU A 1 175 ? 12.619 -2.633 16.269 1.00 83.12 175 LEU A C 1
ATOM 1275 O O . LEU A 1 175 ? 12.528 -3.853 16.160 1.00 83.12 175 LEU A O 1
ATOM 1279 N N . VAL A 1 176 ? 13.560 -2.045 17.013 1.00 88.06 176 VAL A N 1
ATOM 1280 C CA . VAL A 1 176 ? 14.597 -2.767 17.772 1.00 88.06 176 VAL A CA 1
ATOM 1281 C C . VAL A 1 176 ? 14.079 -3.204 19.145 1.00 88.06 176 VAL A C 1
ATOM 1283 O O . VAL A 1 176 ? 14.577 -4.162 19.731 1.00 88.06 176 VAL A O 1
ATOM 1286 N N . ASP A 1 177 ? 13.041 -2.537 19.645 1.00 87.12 177 ASP A N 1
ATOM 1287 C CA . ASP A 1 177 ? 12.429 -2.858 20.924 1.00 87.12 177 ASP A CA 1
ATOM 1288 C C . ASP A 1 177 ? 11.628 -4.164 20.877 1.00 87.12 177 ASP A C 1
ATOM 1290 O O . ASP A 1 177 ? 10.924 -4.413 19.893 1.00 87.12 177 ASP A O 1
ATOM 1294 N N . PRO A 1 178 ? 11.639 -4.981 21.947 1.00 85.81 178 PRO A N 1
ATOM 1295 C CA . PRO A 1 178 ? 10.745 -6.129 22.050 1.00 85.81 178 PRO A CA 1
ATOM 1296 C C . PRO A 1 178 ? 9.272 -5.676 22.137 1.00 85.81 178 PRO A C 1
ATOM 1298 O O . PRO A 1 178 ? 9.005 -4.571 22.619 1.00 85.81 178 PRO A O 1
ATOM 1301 N N . PRO A 1 179 ? 8.301 -6.509 21.704 1.00 86.69 179 PRO A N 1
ATOM 1302 C CA . PRO A 1 179 ? 6.877 -6.236 21.910 1.00 86.69 179 PRO A CA 1
ATOM 1303 C C . PRO A 1 179 ? 6.540 -6.033 23.384 1.00 86.69 179 PRO A C 1
ATOM 1305 O O . PRO A 1 179 ? 7.150 -6.658 24.255 1.00 86.69 179 PRO A O 1
ATOM 1308 N N . ASP A 1 180 ? 5.507 -5.236 23.653 1.00 82.19 180 ASP A N 1
ATOM 1309 C CA . ASP A 1 180 ? 5.060 -4.934 25.020 1.00 82.19 180 ASP A CA 1
ATOM 1310 C C . ASP A 1 180 ? 4.664 -6.188 25.815 1.00 82.19 180 ASP A C 1
ATOM 1312 O O . ASP A 1 180 ? 4.863 -6.238 27.029 1.00 82.19 180 ASP A O 1
ATOM 1316 N N . ASP A 1 181 ? 4.182 -7.236 25.145 1.00 80.06 181 ASP A N 1
ATOM 1317 C CA . ASP A 1 181 ? 3.844 -8.508 25.793 1.00 80.06 181 ASP A CA 1
ATOM 1318 C C . ASP A 1 181 ? 5.068 -9.227 26.384 1.00 80.06 181 ASP A C 1
ATOM 1320 O O . ASP A 1 181 ? 4.938 -9.916 27.391 1.00 80.06 181 ASP A O 1
ATOM 1324 N N . TYR A 1 182 ? 6.265 -9.007 25.828 1.00 79.25 182 TYR A N 1
ATOM 1325 C CA . TYR A 1 182 ? 7.520 -9.556 26.360 1.00 79.25 182 TYR A CA 1
ATOM 1326 C C . TYR A 1 182 ? 8.186 -8.647 27.398 1.00 79.25 182 TYR A C 1
ATOM 1328 O O . TYR A 1 182 ? 9.144 -9.059 28.048 1.00 79.25 182 TYR A O 1
ATOM 1336 N N . ARG A 1 183 ? 7.703 -7.410 27.559 1.00 79.12 183 ARG A N 1
ATOM 1337 C CA . ARG A 1 183 ? 8.176 -6.480 28.597 1.00 79.12 183 ARG A CA 1
ATOM 1338 C C . ARG A 1 183 ? 7.466 -6.685 29.932 1.00 79.12 183 ARG A C 1
ATOM 1340 O O . ARG A 1 183 ? 7.944 -6.195 30.953 1.00 79.12 183 ARG A O 1
ATOM 1347 N N . LYS A 1 184 ? 6.331 -7.390 29.943 1.00 79.88 184 LYS A N 1
ATOM 1348 C CA . LYS A 1 184 ? 5.611 -7.709 31.177 1.00 79.88 184 LYS A CA 1
ATOM 1349 C C . LYS A 1 184 ? 6.378 -8.802 31.930 1.00 79.88 184 LYS A C 1
ATOM 1351 O O . LYS A 1 184 ? 6.608 -9.869 31.359 1.00 79.88 184 LYS A O 1
ATOM 1356 N N . PRO A 1 185 ? 6.790 -8.562 33.187 1.00 79.19 185 PRO A N 1
ATOM 1357 C CA . PRO A 1 185 ? 7.452 -9.585 33.984 1.00 79.19 185 PRO A CA 1
ATOM 1358 C C . PRO A 1 185 ? 6.525 -10.789 34.162 1.00 79.19 185 PRO A C 1
ATOM 1360 O O . PRO A 1 185 ? 5.298 -10.651 34.187 1.00 79.19 185 PRO A O 1
ATOM 1363 N N . SER A 1 186 ? 7.109 -11.982 34.284 1.00 76.19 186 SER A N 1
ATOM 1364 C CA . SER A 1 186 ? 6.316 -13.175 34.564 1.00 76.19 186 SER A CA 1
ATOM 1365 C C . SER A 1 186 ? 5.632 -13.036 35.934 1.00 76.19 186 SER A C 1
ATOM 1367 O O . SER A 1 186 ? 6.187 -12.396 36.831 1.00 76.19 186 SER A O 1
ATOM 1369 N N . PRO A 1 187 ? 4.452 -13.648 36.144 1.00 76.81 187 PRO A N 1
ATOM 1370 C CA . PRO A 1 187 ? 3.702 -13.501 37.396 1.00 76.81 187 PRO A CA 1
ATOM 1371 C C . PRO A 1 187 ? 4.459 -13.909 38.671 1.00 76.81 187 PRO A C 1
ATOM 1373 O O . PRO A 1 187 ? 4.046 -13.540 39.763 1.00 76.81 187 PRO A O 1
ATOM 1376 N N . ASN A 1 188 ? 5.546 -14.677 38.542 1.00 72.00 188 ASN A N 1
ATOM 1377 C CA . ASN A 1 188 ? 6.363 -15.177 39.651 1.00 72.00 188 ASN A CA 1
ATOM 1378 C C . ASN A 1 188 ? 7.791 -14.592 39.652 1.00 72.00 188 ASN A C 1
ATOM 1380 O O . ASN A 1 188 ? 8.690 -15.129 40.297 1.00 72.00 188 ASN A O 1
ATOM 1384 N N . ALA A 1 189 ? 8.039 -13.530 38.879 1.00 74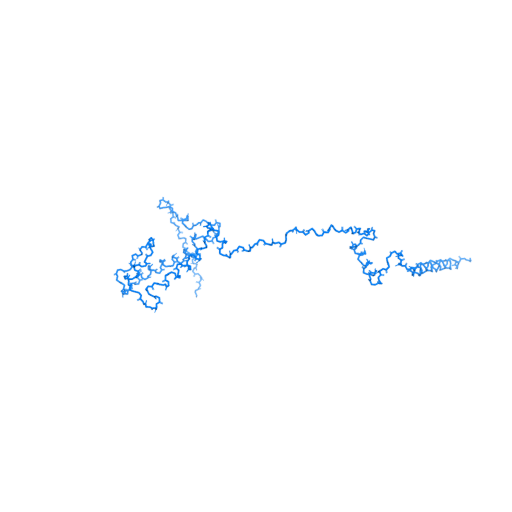.06 189 ALA A N 1
ATOM 1385 C CA . ALA A 1 189 ? 9.314 -12.830 38.916 1.00 74.06 189 ALA A CA 1
ATOM 1386 C C . ALA A 1 189 ? 9.403 -11.989 40.204 1.00 74.06 189 ALA A C 1
ATOM 1388 O O . ALA A 1 189 ? 8.466 -11.240 40.497 1.00 74.06 189 ALA A O 1
ATOM 1389 N N . PRO A 1 190 ? 10.511 -12.053 40.967 1.00 72.75 190 PRO A N 1
ATOM 1390 C CA . PRO A 1 190 ? 10.730 -11.152 42.090 1.00 72.75 190 PRO A CA 1
ATOM 1391 C C . PRO A 1 190 ? 10.959 -9.731 41.556 1.00 72.75 190 PRO A C 1
ATOM 1393 O O . PRO A 1 190 ? 12.077 -9.340 41.231 1.00 72.75 190 PRO A O 1
ATOM 1396 N N . MET A 1 191 ? 9.883 -8.959 41.427 1.00 66.44 191 MET A N 1
ATOM 1397 C CA . MET A 1 191 ? 9.951 -7.535 41.114 1.00 66.44 191 MET A CA 1
ATOM 1398 C C . MET A 1 191 ? 10.168 -6.777 42.421 1.00 66.44 191 MET A C 1
ATOM 1400 O O . MET A 1 191 ? 9.271 -6.696 43.258 1.00 66.44 191 MET A O 1
ATOM 1404 N N . VAL A 1 192 ? 11.361 -6.212 42.605 1.00 67.56 192 VAL A N 1
ATOM 1405 C CA . VAL A 1 192 ? 11.559 -5.173 43.620 1.00 67.56 192 VAL A CA 1
ATOM 1406 C C . VAL A 1 192 ? 10.771 -3.961 43.133 1.00 67.56 192 VAL A C 1
ATOM 1408 O O . VAL A 1 192 ? 11.041 -3.454 42.043 1.00 67.56 192 VAL A O 1
ATOM 1411 N N . ALA A 1 193 ? 9.747 -3.544 43.883 1.00 68.75 193 ALA A N 1
ATOM 1412 C CA . ALA A 1 193 ? 8.992 -2.344 43.545 1.00 68.75 193 ALA A CA 1
ATOM 1413 C C . ALA A 1 193 ? 9.978 -1.169 43.411 1.00 68.75 193 ALA A C 1
ATOM 1415 O O . ALA A 1 193 ? 10.855 -1.032 44.268 1.00 68.75 193 ALA A O 1
ATOM 1416 N N . PRO A 1 194 ? 9.896 -0.357 42.342 1.00 59.97 194 PRO A N 1
ATOM 1417 C CA . PRO A 1 194 ? 10.786 0.781 42.202 1.00 59.97 194 PRO A CA 1
ATOM 1418 C C . PRO A 1 194 ? 10.573 1.701 43.404 1.00 59.97 194 PRO A C 1
ATOM 1420 O O . PRO A 1 194 ? 9.465 2.179 43.634 1.00 59.97 194 PRO A O 1
ATOM 1423 N N . GLU A 1 195 ? 11.628 1.920 44.189 1.00 62.41 195 GLU A N 1
ATOM 1424 C CA . GLU A 1 195 ? 11.605 2.930 45.239 1.00 62.41 195 GLU A CA 1
ATOM 1425 C C . GLU A 1 195 ? 11.338 4.279 44.571 1.00 62.41 195 GLU A C 1
ATOM 1427 O O . GLU A 1 195 ? 12.150 4.768 43.776 1.00 62.41 195 GLU A O 1
ATOM 1432 N N . GLU A 1 196 ? 10.182 4.875 44.862 1.00 58.38 196 GLU A N 1
ATOM 1433 C CA . GLU A 1 196 ? 9.900 6.255 44.498 1.00 58.38 196 GLU A CA 1
ATOM 1434 C C . GLU A 1 196 ? 10.910 7.137 45.231 1.00 58.38 196 GLU A C 1
ATOM 1436 O O . GLU A 1 196 ? 10.722 7.530 46.383 1.00 58.38 196 GLU A O 1
ATOM 1441 N N . LYS A 1 197 ? 12.027 7.446 44.569 1.00 55.75 197 LYS A N 1
ATOM 1442 C CA . LYS A 1 197 ? 12.912 8.516 45.012 1.00 55.75 197 LYS A CA 1
ATOM 1443 C C . LYS A 1 197 ? 12.108 9.797 44.881 1.00 55.75 197 LYS A C 1
ATOM 1445 O O . LYS A 1 197 ? 11.974 10.340 43.785 1.00 55.75 197 LYS A O 1
ATOM 1450 N N . SER A 1 198 ? 11.522 10.207 46.004 1.00 59.16 198 SER A N 1
ATOM 1451 C CA . SER A 1 198 ? 10.733 11.419 46.170 1.00 59.16 198 SER A CA 1
ATOM 1452 C C . SER A 1 198 ? 11.347 12.536 45.340 1.00 59.16 198 SER A C 1
ATOM 1454 O O . SER A 1 198 ? 12.521 12.870 45.528 1.00 59.16 198 SER A O 1
ATOM 1456 N N . SER A 1 199 ? 10.566 13.081 44.409 1.00 59.81 199 SER A N 1
ATOM 1457 C CA . SER A 1 199 ? 10.964 14.220 43.594 1.00 59.81 199 SER A CA 1
ATOM 1458 C C . SER A 1 199 ? 11.537 15.297 44.511 1.00 59.81 199 SER A C 1
ATOM 1460 O O . SER A 1 199 ? 10.807 15.873 45.321 1.00 59.81 199 SER A O 1
ATOM 1462 N N . TRP A 1 200 ? 12.843 15.529 44.411 1.00 57.16 200 TRP A N 1
ATOM 1463 C CA . TRP A 1 200 ? 13.529 16.618 45.084 1.00 57.16 200 TRP A CA 1
ATOM 1464 C C . TRP A 1 200 ? 12.865 17.919 44.624 1.00 57.16 200 TRP A C 1
ATOM 1466 O O . TRP A 1 200 ? 13.094 18.389 43.512 1.00 57.16 200 TRP A O 1
ATOM 1476 N N . LYS A 1 201 ? 11.987 18.475 45.459 1.00 65.69 201 LYS A N 1
ATOM 1477 C CA . LYS A 1 201 ? 11.443 19.822 45.297 1.00 65.69 201 LYS A CA 1
ATOM 1478 C C . LYS A 1 201 ? 12.154 20.696 46.320 1.00 65.69 201 LYS A C 1
ATOM 1480 O O . LYS A 1 201 ? 11.826 20.617 47.503 1.00 65.69 201 LYS A O 1
ATOM 1485 N N . PRO A 1 202 ? 13.164 21.477 45.914 1.00 70.31 202 PRO A N 1
ATOM 1486 C CA . PRO A 1 202 ? 13.820 22.366 46.843 1.00 70.31 202 PRO A CA 1
ATOM 1487 C C . PRO A 1 202 ? 12.875 23.544 47.118 1.00 70.31 202 PRO A C 1
ATOM 1489 O O . PRO A 1 202 ? 12.242 24.075 46.208 1.00 70.31 202 PRO A O 1
ATOM 1492 N N . SER A 1 203 ? 12.771 23.939 48.383 1.00 65.62 203 SER A N 1
ATOM 1493 C CA . SER A 1 203 ? 11.809 24.920 48.912 1.00 65.62 203 SER A CA 1
ATOM 1494 C C . SER A 1 203 ? 11.920 26.345 48.344 1.00 65.62 203 SER A C 1
ATOM 1496 O O . SER A 1 203 ? 11.176 27.221 48.771 1.00 65.62 203 SER A O 1
ATOM 1498 N N . TRP A 1 204 ? 12.832 26.600 47.402 1.00 71.94 204 TRP A N 1
ATOM 1499 C CA . TRP A 1 204 ? 13.098 27.925 46.841 1.00 71.94 204 TRP A CA 1
ATOM 1500 C C . TRP A 1 204 ? 12.442 28.180 45.475 1.00 71.94 204 TRP A C 1
ATOM 1502 O O . TRP A 1 204 ? 12.593 29.281 44.956 1.00 71.94 204 TRP A O 1
ATOM 1512 N N . TRP A 1 205 ? 11.725 27.213 44.883 1.00 61.81 205 TRP A N 1
ATOM 1513 C CA . TRP A 1 205 ? 11.030 27.417 43.602 1.00 61.81 205 TRP A CA 1
ATOM 1514 C C . TRP A 1 205 ? 9.642 28.053 43.823 1.00 61.81 205 TRP A C 1
ATOM 1516 O O . TRP A 1 205 ? 8.777 27.391 44.406 1.00 61.81 205 TRP A O 1
ATOM 1526 N N . PRO A 1 206 ? 9.400 29.307 43.395 1.00 68.81 206 PRO A N 1
ATOM 1527 C CA . PRO A 1 206 ? 8.092 29.939 43.506 1.00 68.81 206 PRO A CA 1
ATOM 1528 C C . PRO A 1 206 ? 7.206 29.501 42.328 1.00 68.81 206 PRO A C 1
ATOM 1530 O O . PRO A 1 206 ? 7.701 29.329 41.211 1.00 68.81 206 PRO A O 1
ATOM 1533 N N . LEU A 1 207 ? 5.914 29.277 42.593 1.00 59.78 207 LEU A N 1
ATOM 1534 C CA . LEU A 1 207 ? 4.881 29.154 41.556 1.00 59.78 207 LEU A CA 1
ATOM 1535 C C . LEU A 1 207 ? 4.547 30.526 40.964 1.00 59.78 207 LEU A C 1
ATOM 1537 O O . LEU A 1 207 ? 4.491 31.495 41.756 1.00 59.78 207 LEU A O 1
#

Sequence (207 aa):
MTMKSVKAARSAAAVVVLAGFLAACASSSDGFVEEGTKDDTLEHNAIKAVMTGLGAVDPNEKPVDVKPRAPLVVPPHRELRNPVAPDSAVAANFPRNPEDIADEQRRQVGEGPGAGGRVMTPEELRRYAIPGAGHRAPADPNPGRALTPEEMAGHGKSMEEAIKRASNPSGRGTLVDPPDDYRKPSPNAPMVAPEEKSSWKPSWWPL

Radius of gyration: 48.07 Å; chains: 1; bounding box: 122×75×99 Å

pLDDT: mean 70.22, std 11.01, range [39.19, 88.06]

Foldseek 3Di:
DDDPPPVVVVVVVVVVVVVVVVVVVVVVPDDPPPVPDPPCDPVNVVVVVVCVVVVNDPPPDDPPPPDPDDPDDDPPDPDDDPDDPPPVPPPVPDDDDPVVVVVVVVVVVCPADCVVVDDDDPVSVVVPDDPPPDDPDPPDPDPPDDDDPVRVVVVVVVVVVVVCCVVPVQCDPDPPDHGPVVVDDDPPDPDDPPPPPDPPDDPPDDD

Organism: NCBI:txid1549641

Secondary structure (DSSP, 8-state):
--SSHHHHHHHHHHHHHHHHHHHHHHSTTS----TT-TT--HHHHHHHHHHHHTTSS-TTPPP---PPPPP----S---PPPPPPGGGG--TTSPPPHHHHHHHHHHHHTTSTTTTSPPPPHHHHHHTPPTTS-----SSSSTTPPPPHHHHHHHHHHHHHHHHHHH-TT--SSSSSPPHHHHSPPTTS--PPP--------TT---